Protein AF-0000000085154724 (afdb_homodimer)

Structure (mmCIF, N/CA/C/O backbone):
data_AF-0000000085154724-model_v1
#
loop_
_entity.id
_entity.type
_entity.pdbx_description
1 polymer 'UspA domain-containing protein'
#
loop_
_atom_site.group_PDB
_atom_site.id
_atom_site.type_symbol
_atom_site.label_atom_id
_atom_site.label_alt_id
_atom_site.label_comp_id
_atom_site.label_asym_id
_atom_site.label_entity_id
_atom_site.label_seq_id
_atom_site.pdbx_PDB_ins_code
_atom_site.Cartn_x
_atom_site.Cartn_y
_atom_site.Cartn_z
_atom_site.occupancy
_atom_site.B_iso_or_equiv
_atom_site.auth_seq_id
_atom_site.auth_comp_id
_atom_site.auth_asym_id
_atom_site.auth_atom_id
_atom_site.pdbx_PDB_model_num
ATOM 1 N N . MET A 1 1 ? -9.25 -14.484 14.148 1 62.34 1 MET A N 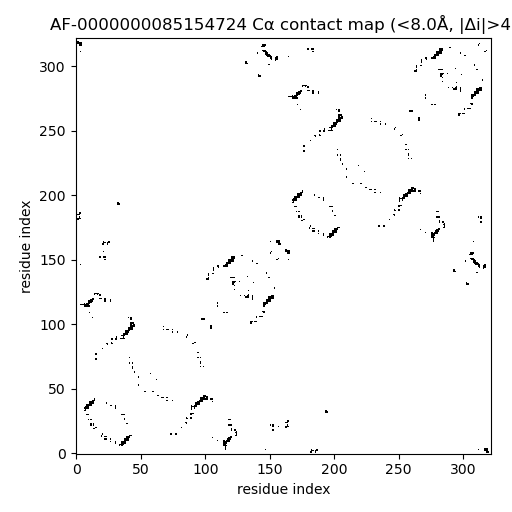1
ATOM 2 C CA . MET A 1 1 ? -8.594 -14.594 12.852 1 62.34 1 MET A CA 1
ATOM 3 C C . MET A 1 1 ? -7.426 -13.625 12.75 1 62.34 1 MET A C 1
ATOM 5 O O . MET A 1 1 ? -7.461 -12.539 13.328 1 62.34 1 MET A O 1
ATOM 9 N N . ASN A 1 2 ? -6.211 -14.117 12.359 1 82.69 2 ASN A N 1
ATOM 10 C CA . ASN A 1 2 ? -5 -13.305 12.297 1 82.69 2 ASN A CA 1
ATOM 11 C C . ASN A 1 2 ? -4.949 -12.477 11.016 1 82.69 2 ASN A C 1
ATOM 13 O O . ASN A 1 2 ? -4.375 -12.914 10.016 1 82.69 2 ASN A O 1
ATOM 17 N N . ILE A 1 3 ? -5.73 -11.266 11 1 87.19 3 ILE A N 1
ATOM 18 C CA . ILE A 1 3 ? -5.75 -10.391 9.836 1 87.19 3 ILE A CA 1
ATOM 19 C C . ILE A 1 3 ? -5.516 -8.945 10.273 1 87.19 3 ILE A C 1
ATOM 21 O O . ILE A 1 3 ? -5.445 -8.656 11.469 1 87.19 3 ILE A O 1
ATOM 25 N N . ILE A 1 4 ? -5.379 -8.055 9.336 1 93.5 4 ILE A N 1
ATOM 26 C CA . ILE A 1 4 ? -5.219 -6.641 9.641 1 93.5 4 ILE A CA 1
ATOM 27 C C . ILE A 1 4 ? -6.469 -6.113 10.336 1 93.5 4 ILE A C 1
ATOM 29 O O . ILE A 1 4 ? -7.551 -6.688 10.195 1 93.5 4 ILE A O 1
ATOM 33 N N . LYS A 1 5 ? -6.316 -5.109 11.141 1 92.12 5 LYS A N 1
ATOM 34 C CA . LYS A 1 5 ? -7.473 -4.504 11.797 1 92.12 5 LYS A CA 1
ATOM 35 C C . LYS A 1 5 ? -8.414 -3.871 10.773 1 92.12 5 LYS A C 1
ATOM 37 O O . LYS A 1 5 ? -7.988 -3.504 9.672 1 92.12 5 LYS A O 1
ATOM 42 N N . PRO A 1 6 ? -9.617 -3.826 11.141 1 92.44 6 PRO A N 1
ATOM 43 C CA . PRO A 1 6 ? -10.562 -3.143 10.25 1 92.44 6 PRO A CA 1
ATOM 44 C C . PRO A 1 6 ? -10.109 -1.728 9.891 1 92.44 6 PRO A C 1
ATOM 46 O O . PRO A 1 6 ? -9.555 -1.021 10.734 1 92.44 6 PRO A O 1
ATOM 49 N N . ILE A 1 7 ? -10.383 -1.375 8.656 1 95.62 7 ILE A N 1
ATOM 50 C CA . ILE A 1 7 ? -9.969 -0.059 8.188 1 95.62 7 ILE A CA 1
ATOM 51 C C . ILE A 1 7 ? -11.102 0.941 8.383 1 95.62 7 ILE A C 1
ATOM 53 O O . ILE A 1 7 ? -11.977 1.072 7.523 1 95.62 7 ILE A O 1
ATOM 57 N N . ASP A 1 8 ? -11.039 1.643 9.492 1 96.5 8 ASP A N 1
ATOM 58 C CA . ASP A 1 8 ? -12.086 2.604 9.812 1 96.5 8 ASP A CA 1
ATOM 59 C C . ASP A 1 8 ? -11.602 4.035 9.602 1 96.5 8 ASP A C 1
ATOM 61 O O . ASP A 1 8 ? -12.398 4.977 9.625 1 96.5 8 ASP A O 1
ATOM 65 N N . SER A 1 9 ? -10.336 4.137 9.414 1 97.88 9 SER A N 1
ATOM 66 C CA . SER A 1 9 ? -9.734 5.43 9.086 1 97.88 9 SER A CA 1
ATOM 67 C C . SER A 1 9 ? -8.516 5.266 8.188 1 97.88 9 SER A C 1
ATOM 69 O O . SER A 1 9 ? -7.855 4.227 8.219 1 97.88 9 SER A O 1
ATOM 71 N N . ILE A 1 10 ? -8.273 6.25 7.41 1 98.56 10 ILE A N 1
ATOM 72 C CA . ILE A 1 10 ? -7.164 6.289 6.461 1 98.56 10 ILE A CA 1
ATOM 73 C C . ILE A 1 10 ? -6.453 7.637 6.559 1 98.56 10 ILE A C 1
ATOM 75 O O . ILE A 1 10 ? -7.098 8.68 6.66 1 98.56 10 ILE A O 1
ATOM 79 N N . VAL A 1 11 ? -5.168 7.594 6.652 1 98.81 11 VAL A N 1
ATOM 80 C CA . VAL A 1 11 ? -4.34 8.797 6.602 1 98.81 11 VAL A CA 1
ATOM 81 C C . VAL A 1 11 ? -3.729 8.938 5.207 1 98.81 11 VAL A C 1
ATOM 83 O O . VAL A 1 11 ? -3.17 7.984 4.668 1 98.81 11 VAL A O 1
ATOM 86 N N . ALA A 1 12 ? -3.871 10.094 4.629 1 98.5 12 ALA A N 1
ATOM 87 C CA . ALA A 1 12 ? -3.301 10.383 3.314 1 98.5 12 ALA A CA 1
ATOM 88 C C . ALA A 1 12 ? -2.449 11.648 3.359 1 98.5 12 ALA A C 1
ATOM 90 O O . ALA A 1 12 ? -2.979 12.766 3.381 1 98.5 12 ALA A O 1
ATOM 91 N N . PRO A 1 13 ? -1.122 11.477 3.316 1 97.94 13 PRO A N 1
ATOM 92 C CA . PRO A 1 13 ? -0.273 12.672 3.211 1 97.94 13 PRO A CA 1
ATOM 93 C C . PRO A 1 13 ? -0.367 13.344 1.842 1 97.94 13 PRO A C 1
ATOM 95 O O . PRO A 1 13 ? -0.393 12.656 0.815 1 97.94 13 PRO A O 1
ATOM 98 N N . ILE A 1 14 ? -0.445 14.617 1.865 1 95.25 14 ILE A N 1
ATOM 99 C CA . ILE A 1 14 ? -0.42 15.406 0.64 1 95.25 14 ILE A CA 1
ATOM 100 C C . ILE A 1 14 ? 0.635 16.5 0.757 1 95.25 14 ILE A C 1
ATOM 102 O O . ILE A 1 14 ? 0.997 16.906 1.863 1 95.25 14 ILE A O 1
ATOM 106 N N . ASP A 1 15 ? 1.125 16.984 -0.401 1 92.69 15 ASP A N 1
ATOM 107 C CA . ASP A 1 15 ? 2.203 17.969 -0.367 1 92.69 15 ASP A CA 1
ATOM 108 C C . ASP A 1 15 ? 1.897 19.156 -1.281 1 92.69 15 ASP A C 1
ATOM 110 O O . ASP A 1 15 ? 2.787 19.953 -1.596 1 92.69 15 ASP A O 1
ATOM 114 N N . PHE A 1 16 ? 0.686 19.281 -1.806 1 91.94 16 PHE A N 1
ATOM 115 C CA . PHE A 1 16 ? 0.145 20.344 -2.633 1 91.94 16 PHE A CA 1
ATOM 116 C C . PHE A 1 16 ? 0.827 20.375 -3.994 1 91.94 16 PHE A C 1
ATOM 118 O O . PHE A 1 16 ? 0.662 21.328 -4.758 1 91.94 16 PHE A O 1
ATOM 125 N N . SER A 1 17 ? 1.664 19.344 -4.281 1 87.38 17 SER A N 1
ATOM 126 C CA . SER A 1 17 ? 2.23 19.219 -5.621 1 87.38 17 SER A CA 1
ATOM 127 C C . SER A 1 17 ? 1.153 18.891 -6.648 1 87.38 17 SER A C 1
ATOM 129 O O . SER A 1 17 ? -0.017 18.719 -6.297 1 87.38 17 SER A O 1
ATOM 131 N N . LYS A 1 18 ? 1.49 18.781 -7.891 1 84.31 18 LYS A N 1
ATOM 132 C CA . LYS A 1 18 ? 0.572 18.453 -8.977 1 84.31 18 LYS A CA 1
ATOM 133 C C . LYS A 1 18 ? -0.043 17.078 -8.789 1 84.31 18 LYS A C 1
ATOM 135 O O . LYS A 1 18 ? -1.136 16.797 -9.289 1 84.31 18 LYS A O 1
ATOM 140 N N . ASN A 1 19 ? 0.588 16.297 -7.984 1 88 19 ASN A N 1
ATOM 141 C CA . ASN A 1 19 ? 0.122 14.93 -7.793 1 88 19 ASN A CA 1
ATOM 142 C C . ASN A 1 19 ? -0.848 14.828 -6.617 1 88 19 ASN A C 1
ATOM 144 O O . ASN A 1 19 ? -1.521 13.812 -6.449 1 88 19 ASN A O 1
ATOM 148 N N . SER A 1 20 ? -0.982 15.883 -5.801 1 92.56 20 SER A N 1
ATOM 149 C CA . SER A 1 20 ? -1.764 15.836 -4.57 1 92.56 20 SER A CA 1
ATOM 150 C C . SER A 1 20 ? -3.24 15.594 -4.859 1 92.56 20 SER A C 1
ATOM 152 O O . SER A 1 20 ? -3.918 14.883 -4.113 1 92.56 20 SER A O 1
ATOM 154 N N . GLU A 1 21 ? -3.709 16.141 -5.953 1 92.44 21 GLU A N 1
ATOM 155 C CA . GLU A 1 21 ? -5.113 15.93 -6.289 1 92.44 21 GLU A CA 1
ATOM 156 C C . GLU A 1 21 ? -5.383 14.461 -6.617 1 92.44 21 GLU A C 1
ATOM 158 O O . GLU A 1 21 ? -6.367 13.891 -6.148 1 92.44 21 GLU A O 1
ATOM 163 N N . PHE A 1 22 ? -4.555 13.922 -7.418 1 92.81 22 PHE A N 1
ATOM 164 C CA . PHE A 1 22 ? -4.676 12.516 -7.781 1 92.81 22 PHE A CA 1
ATOM 165 C C . PHE A 1 22 ? -4.66 11.633 -6.539 1 92.81 22 PHE A C 1
ATOM 167 O O . PHE A 1 22 ? -5.504 10.75 -6.387 1 92.81 22 PHE A O 1
ATOM 174 N N . VAL A 1 23 ? -3.709 11.914 -5.645 1 94.88 23 VAL A N 1
ATOM 175 C CA . VAL A 1 23 ? -3.568 11.125 -4.426 1 94.88 23 VAL A CA 1
ATOM 176 C C . VAL A 1 23 ? -4.801 11.305 -3.545 1 94.88 23 VAL A C 1
ATOM 178 O O . VAL A 1 23 ? -5.34 10.336 -3.012 1 94.88 23 VAL A O 1
ATOM 181 N N . ALA A 1 24 ? -5.25 12.508 -3.467 1 95.62 24 ALA A N 1
ATOM 182 C CA . ALA A 1 24 ? -6.391 12.82 -2.611 1 95.62 24 ALA A CA 1
ATOM 183 C C . ALA A 1 24 ? -7.656 12.133 -3.117 1 95.62 24 ALA A C 1
ATOM 185 O O . ALA A 1 24 ? -8.383 11.508 -2.34 1 95.62 24 ALA A O 1
ATOM 186 N N . GLN A 1 25 ? -7.863 12.211 -4.379 1 94.94 25 GLN A N 1
ATOM 187 C CA . GLN A 1 25 ? -9.055 11.594 -4.953 1 94.94 25 GLN A CA 1
ATOM 188 C C . GLN A 1 25 ? -8.984 10.07 -4.852 1 94.94 25 GLN A C 1
ATOM 190 O O . GLN A 1 25 ? -9.992 9.414 -4.586 1 94.94 25 GLN A O 1
ATOM 195 N N . SER A 1 26 ? -7.82 9.547 -5.059 1 96.31 26 SER A N 1
ATOM 196 C CA . SER A 1 26 ? -7.629 8.102 -4.926 1 96.31 26 SER A CA 1
ATOM 197 C C . SER A 1 26 ? -7.871 7.645 -3.494 1 96.31 26 SER A C 1
ATOM 199 O O . SER A 1 26 ? -8.539 6.633 -3.268 1 96.31 26 SER A O 1
ATOM 201 N N . ALA A 1 27 ? -7.336 8.43 -2.541 1 97.44 27 ALA A N 1
ATOM 202 C CA . ALA A 1 27 ? -7.535 8.109 -1.13 1 97.44 27 ALA A CA 1
ATOM 203 C C . ALA A 1 27 ? -9.008 8.188 -0.75 1 97.44 27 ALA A C 1
ATOM 205 O O . ALA A 1 27 ? -9.508 7.355 0.009 1 97.44 27 ALA A O 1
ATOM 206 N N . ALA A 1 28 ? -9.695 9.133 -1.292 1 96.88 28 ALA A N 1
ATOM 207 C CA . ALA A 1 28 ? -11.117 9.273 -1.017 1 96.88 28 ALA A CA 1
ATOM 208 C C . ALA A 1 28 ? -11.906 8.094 -1.574 1 96.88 28 ALA A C 1
ATOM 210 O O . ALA A 1 28 ? -12.812 7.57 -0.915 1 96.88 28 ALA A O 1
ATOM 211 N N . TYR A 1 29 ? -11.586 7.699 -2.789 1 95.81 29 TYR A N 1
ATOM 212 C CA . TYR A 1 29 ? -12.203 6.523 -3.393 1 95.81 29 TYR A CA 1
ATOM 213 C C . TYR A 1 29 ? -12.008 5.293 -2.514 1 95.81 29 TYR A C 1
ATOM 215 O O . TYR A 1 29 ? -12.961 4.578 -2.217 1 95.81 29 TYR A O 1
ATOM 223 N N . ILE A 1 30 ? -10.766 5.094 -2.023 1 97.25 30 ILE A N 1
ATOM 224 C CA . ILE A 1 30 ? -10.438 3.949 -1.177 1 97.25 30 ILE A CA 1
ATOM 225 C C . ILE A 1 30 ? -11.203 4.051 0.143 1 97.25 30 ILE A C 1
ATOM 227 O O . ILE A 1 30 ? -11.828 3.084 0.579 1 97.25 30 ILE A O 1
ATOM 231 N N . ALA A 1 31 ? -11.18 5.203 0.757 1 97.62 31 ALA A N 1
ATOM 232 C CA . ALA A 1 31 ? -11.867 5.41 2.031 1 97.62 31 ALA A CA 1
ATOM 233 C C . ALA A 1 31 ? -13.359 5.129 1.903 1 97.62 31 ALA A C 1
ATOM 235 O O . ALA A 1 31 ? -13.969 4.543 2.803 1 97.62 31 ALA A O 1
ATOM 236 N N . GLY A 1 32 ? -13.914 5.512 0.814 1 96.06 32 GLY A N 1
ATOM 237 C CA . GLY A 1 32 ? -15.328 5.277 0.572 1 96.06 32 GLY A CA 1
ATOM 238 C C . GLY A 1 32 ? -15.695 3.807 0.53 1 96.06 32 GLY A C 1
ATOM 239 O O . GLY A 1 32 ? -16.75 3.41 1.023 1 96.06 32 GLY A O 1
ATOM 240 N N . GLN A 1 33 ? -14.844 3.021 -0.05 1 95.38 33 GLN A N 1
ATOM 241 C CA . GLN 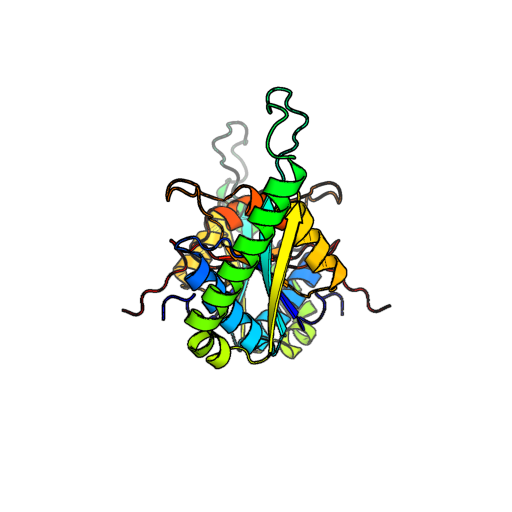A 1 33 ? -15.102 1.589 -0.151 1 95.38 33 GLN A CA 1
ATOM 242 C C . GLN A 1 33 ? -15.133 0.938 1.229 1 95.38 33 GLN A C 1
ATOM 244 O O . GLN A 1 33 ? -15.883 -0.019 1.45 1 95.38 33 GLN A O 1
ATOM 249 N N . PHE A 1 34 ? -14.414 1.537 2.17 1 96.25 34 PHE A N 1
ATOM 250 C CA . PHE A 1 34 ? -14.32 0.973 3.512 1 96.25 34 PHE A CA 1
ATOM 251 C C . PHE A 1 34 ? -15.273 1.688 4.465 1 96.25 34 PHE A C 1
ATOM 253 O O . PHE A 1 34 ? -15.359 1.344 5.645 1 96.25 34 PHE A O 1
ATOM 260 N N . ASN A 1 35 ? -15.953 2.746 3.949 1 96.31 35 ASN A N 1
ATOM 261 C CA . ASN A 1 35 ? -16.688 3.646 4.828 1 96.31 35 ASN A CA 1
ATOM 262 C C . ASN A 1 35 ? -15.805 4.18 5.953 1 96.31 35 ASN A C 1
ATOM 264 O O . ASN A 1 35 ? -16.234 4.219 7.113 1 96.31 35 ASN A O 1
ATOM 268 N N . ALA A 1 36 ? -14.602 4.461 5.629 1 97.5 36 ALA A N 1
ATOM 269 C CA . ALA A 1 36 ? -13.586 4.918 6.578 1 97.5 36 ALA A CA 1
ATOM 270 C C . ALA A 1 36 ? -13.492 6.441 6.582 1 97.5 36 ALA A C 1
ATOM 272 O O . ALA A 1 36 ? -13.75 7.09 5.566 1 97.5 36 ALA A O 1
ATOM 273 N N . ALA A 1 37 ? -13.117 7.008 7.738 1 98 37 ALA A N 1
ATOM 274 C CA . ALA A 1 37 ? -12.734 8.414 7.785 1 98 37 ALA A CA 1
ATOM 275 C C . ALA A 1 37 ? -11.406 8.648 7.062 1 98 37 ALA A C 1
ATOM 277 O O . ALA A 1 37 ? -10.516 7.805 7.102 1 98 37 ALA A O 1
ATOM 278 N N . LEU A 1 38 ? -11.336 9.773 6.406 1 98.25 38 LEU A N 1
ATOM 279 C CA . LEU A 1 38 ? -10.125 10.125 5.672 1 98.25 38 LEU A CA 1
ATOM 280 C C . LEU A 1 38 ? -9.453 11.352 6.277 1 98.25 38 LEU A C 1
ATOM 282 O O . LEU A 1 38 ? -10.094 12.391 6.445 1 98.25 38 LEU A O 1
ATOM 286 N N . HIS A 1 39 ? -8.203 11.195 6.625 1 98.44 39 HIS A N 1
ATOM 287 C CA . HIS A 1 39 ? -7.406 12.281 7.188 1 98.44 39 HIS A CA 1
ATOM 288 C C . HIS A 1 39 ? -6.316 12.727 6.219 1 98.44 39 HIS A C 1
ATOM 290 O O . HIS A 1 39 ? -5.34 12 6.004 1 98.44 39 HIS A O 1
ATOM 296 N N . PHE A 1 40 ? -6.48 13.875 5.668 1 98.12 40 PHE A N 1
ATOM 297 C CA . PHE A 1 40 ? -5.391 14.469 4.906 1 98.12 40 PHE A CA 1
ATOM 298 C C . PHE A 1 40 ? -4.375 15.117 5.836 1 98.12 40 PHE A C 1
ATOM 300 O O . PHE A 1 40 ? -4.742 15.875 6.734 1 98.12 40 PHE A O 1
ATOM 307 N N . VAL A 1 41 ? -3.109 14.844 5.562 1 98.19 41 VAL A N 1
ATOM 308 C CA . VAL A 1 41 ? -2.062 15.391 6.422 1 98.19 41 VAL A CA 1
ATOM 309 C C . VAL A 1 41 ? -1.012 16.094 5.574 1 98.19 41 VAL A C 1
ATOM 311 O O . VAL A 1 41 ? -0.603 15.594 4.527 1 98.19 41 VAL A O 1
ATOM 314 N N . TYR A 1 42 ? -0.685 17.266 5.957 1 97.5 42 TYR A N 1
ATOM 315 C CA . TYR A 1 42 ? 0.468 17.984 5.426 1 97.5 42 TYR A CA 1
ATOM 316 C C . TYR A 1 42 ? 1.471 18.297 6.531 1 97.5 42 TYR A C 1
ATOM 318 O O . TYR A 1 42 ? 1.089 18.734 7.621 1 97.5 42 TYR A O 1
ATOM 326 N N . VAL A 1 43 ? 2.756 18.094 6.234 1 96.56 43 VAL A N 1
ATOM 327 C CA . VAL A 1 43 ? 3.799 18.297 7.234 1 96.56 43 VAL A CA 1
ATOM 328 C C . VAL A 1 43 ? 4.719 19.438 6.789 1 96.56 43 VAL A C 1
ATOM 330 O O . VAL A 1 43 ? 5.324 19.359 5.715 1 96.56 43 VAL A O 1
ATOM 333 N N . VAL A 1 44 ? 4.773 20.5 7.57 1 94.25 44 VAL A N 1
ATOM 334 C CA . VAL A 1 44 ? 5.766 21.562 7.395 1 94.25 44 VAL A CA 1
ATOM 335 C C . VAL A 1 44 ? 7.129 21.078 7.879 1 94.25 44 VAL A C 1
ATOM 337 O O . VAL A 1 44 ? 7.32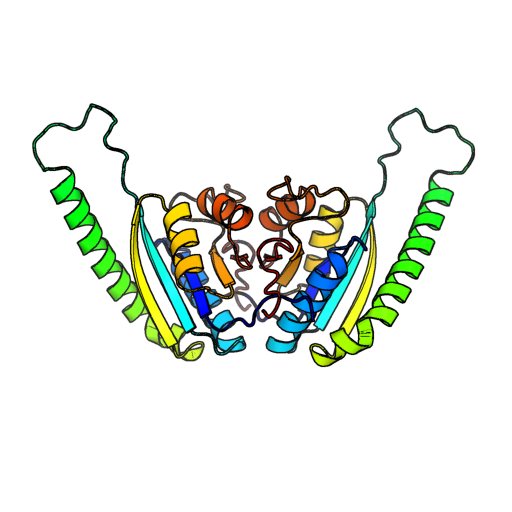 20.828 9.07 1 94.25 44 VAL A O 1
ATOM 340 N N . GLN A 1 45 ? 7.973 20.906 6.883 1 87.88 45 GLN A N 1
ATOM 341 C CA . GLN A 1 45 ? 9.289 20.406 7.238 1 87.88 45 GLN A CA 1
ATOM 342 C C . GLN A 1 45 ? 10.062 21.406 8.086 1 87.88 45 GLN A C 1
ATOM 344 O O . GLN A 1 45 ? 10.172 22.578 7.711 1 87.88 45 GLN A O 1
ATOM 349 N N . GLU A 1 46 ? 10.43 20.953 9.258 1 80.25 46 GLU A N 1
ATOM 350 C CA . GLU A 1 46 ? 11.281 21.781 10.102 1 80.25 46 GLU A CA 1
ATOM 351 C C . GLU A 1 46 ? 12.758 21.547 9.797 1 80.25 46 GLU A C 1
ATOM 353 O O . GLU A 1 46 ? 13.172 20.422 9.508 1 80.25 46 GLU A O 1
ATOM 358 N N . PHE A 1 47 ? 13.477 22.625 9.383 1 63.25 47 PHE A N 1
ATOM 359 C CA . PHE A 1 47 ? 14.914 22.578 9.148 1 63.25 47 PHE A CA 1
ATOM 360 C C . PHE A 1 47 ? 15.672 22.547 10.469 1 63.25 47 PHE A C 1
ATOM 362 O O . PHE A 1 47 ? 15.281 23.203 11.438 1 63.25 47 PHE A O 1
ATOM 369 N N . ASP A 1 48 ? 16.328 21.406 10.664 1 57.62 48 ASP A N 1
ATOM 370 C CA . ASP A 1 48 ? 17.234 21.438 11.812 1 57.62 48 ASP A CA 1
ATOM 371 C C . ASP A 1 48 ? 18.172 22.641 11.75 1 57.62 48 ASP A C 1
ATOM 373 O O . ASP A 1 48 ? 18.906 22.797 10.781 1 57.62 48 ASP A O 1
ATOM 377 N N . TYR A 1 49 ? 17.766 23.719 12.352 1 50.06 49 TYR A N 1
ATOM 378 C CA . TYR A 1 49 ? 18.562 24.938 12.422 1 50.06 49 TYR A CA 1
ATOM 379 C C . TYR A 1 49 ? 19.969 24.641 12.945 1 50.06 49 TYR A C 1
ATOM 381 O O . TYR A 1 49 ? 20.797 25.531 13.039 1 50.06 49 TYR A O 1
ATOM 389 N N . ASN A 1 50 ? 20.219 23.484 13.531 1 50 50 ASN A N 1
ATOM 390 C CA . ASN A 1 50 ? 21.578 23.547 14.055 1 50 50 ASN A CA 1
ATOM 391 C C . ASN A 1 50 ? 22.594 23.922 12.961 1 50 50 ASN A C 1
ATOM 393 O O . ASN A 1 50 ? 23.797 23.844 13.172 1 50 50 ASN A O 1
ATOM 397 N N . ALA A 1 51 ? 22.109 24 11.727 1 50.88 51 ALA A N 1
ATOM 398 C CA . ALA A 1 51 ? 23.234 24.406 10.875 1 50.88 51 ALA A CA 1
ATOM 399 C C . ALA A 1 51 ? 23.484 25.906 10.992 1 50.88 51 ALA A C 1
ATOM 401 O O . ALA A 1 51 ? 22.547 26.719 10.898 1 50.88 51 ALA A O 1
ATOM 402 N N . GLY A 1 52 ? 24.391 26.375 11.641 1 48.25 52 GLY A N 1
ATOM 403 C CA . GLY A 1 52 ? 25.125 27.562 12.039 1 48.25 52 GLY A CA 1
ATOM 404 C C . GLY A 1 52 ? 24.703 28.812 11.273 1 48.25 52 GLY A C 1
ATOM 405 O O . GLY A 1 52 ? 25.203 29.906 11.531 1 48.25 52 GLY A O 1
ATOM 406 N N . PHE A 1 53 ? 24.312 28.656 10.086 1 49.53 53 PHE A N 1
ATOM 407 C CA . PHE A 1 53 ? 24.5 29.875 9.297 1 49.53 53 PHE A CA 1
ATOM 408 C C . PHE A 1 53 ? 23.312 30.812 9.438 1 49.53 53 PHE A C 1
ATOM 410 O O . PHE A 1 53 ? 23.109 31.703 8.617 1 49.53 53 PHE A O 1
ATOM 417 N N . PHE A 1 54 ? 22.266 30.406 10.211 1 50.31 54 PHE A N 1
ATOM 418 C CA . PHE A 1 54 ? 21.156 31.359 10.078 1 50.31 54 PHE A CA 1
ATOM 419 C C . PHE A 1 54 ? 21.406 32.594 10.914 1 50.31 54 PHE A C 1
ATOM 421 O O . PHE A 1 54 ? 21.875 32.5 12.055 1 50.31 54 PHE A O 1
ATOM 428 N N . SER A 1 55 ? 21.516 33.719 10.211 1 51.44 55 SER A N 1
ATOM 429 C CA . SER A 1 55 ? 21.594 35.031 10.812 1 51.44 55 SER A CA 1
ATOM 430 C C . SER A 1 55 ? 20.391 35.312 11.711 1 51.44 55 SER A C 1
ATOM 432 O O . SER A 1 55 ? 19.297 34.781 11.477 1 51.44 55 SER A O 1
ATOM 434 N N . PRO A 1 56 ? 20.547 35.938 12.875 1 50.47 56 PRO A N 1
ATOM 435 C CA . PRO A 1 56 ? 19.734 36.281 14.047 1 50.47 56 PRO A CA 1
ATOM 436 C C . PRO A 1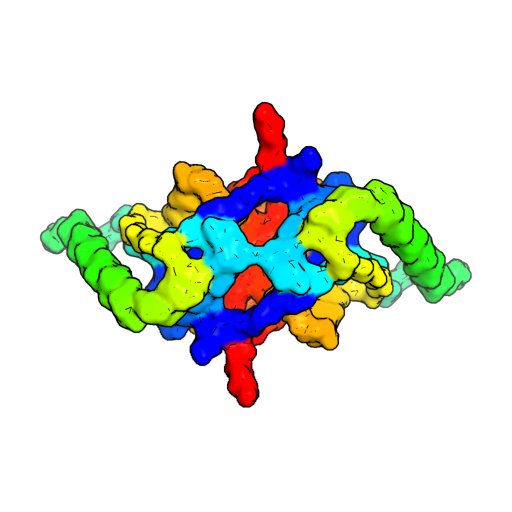 56 ? 18.406 36.938 13.672 1 50.47 56 PRO A C 1
ATOM 438 O O . PRO A 1 56 ? 17.625 37.312 14.555 1 50.47 56 PRO A O 1
ATOM 441 N N . GLU A 1 57 ? 18.266 37.469 12.445 1 53.97 57 GLU A N 1
ATOM 442 C CA . GLU A 1 57 ? 17.188 38.469 12.484 1 53.97 57 GLU A CA 1
ATOM 443 C C . GLU A 1 57 ? 15.836 37.812 12.742 1 53.97 57 GLU A C 1
ATOM 445 O O . GLU A 1 57 ? 15.047 38.281 13.562 1 53.97 57 GLU A O 1
ATOM 450 N N . LYS A 1 58 ? 15.109 37.281 11.641 1 57.56 58 LYS A N 1
ATOM 451 C CA . LYS A 1 58 ? 13.773 36.781 11.938 1 57.56 58 LYS A CA 1
ATOM 452 C C . LYS A 1 58 ? 13.844 35.469 12.688 1 57.56 58 LYS A C 1
ATOM 454 O O . LYS A 1 58 ? 14.586 34.562 12.297 1 57.56 58 LYS A O 1
ATOM 459 N N . SER A 1 59 ? 13.438 35.5 13.984 1 67.38 59 SER A N 1
ATOM 460 C CA . SER A 1 59 ? 13.578 34.312 14.836 1 67.38 59 SER A CA 1
ATOM 461 C C . SER A 1 59 ? 13.078 33.062 14.133 1 67.38 59 SER A C 1
ATOM 463 O O . SER A 1 59 ? 12.141 33.125 13.336 1 67.38 59 SER A O 1
ATOM 465 N N . VAL A 1 60 ? 13.914 32.188 13.844 1 67.81 60 VAL A N 1
ATOM 466 C CA . VAL A 1 60 ? 13.609 30.859 13.328 1 67.81 60 VAL A CA 1
ATOM 467 C C . VAL A 1 60 ? 12.195 30.453 13.75 1 67.81 60 VAL A C 1
ATOM 469 O O . VAL A 1 60 ? 11.445 29.875 12.961 1 67.81 60 VAL A O 1
ATOM 472 N N . ALA A 1 61 ? 11.805 31 14.836 1 70.94 61 ALA A N 1
ATOM 473 C CA . ALA A 1 61 ? 10.484 30.672 15.367 1 70.94 61 ALA A CA 1
ATOM 474 C C . ALA A 1 61 ? 9.383 31.391 14.594 1 70.94 61 ALA A C 1
ATOM 476 O O . ALA A 1 61 ? 8.32 30.828 14.336 1 70.94 61 ALA A O 1
ATOM 477 N N . ASP A 1 62 ? 9.688 32.594 14.266 1 77 62 ASP A N 1
ATOM 478 C CA . ASP A 1 62 ? 8.711 33.375 13.523 1 77 62 ASP A CA 1
ATOM 479 C C . ASP A 1 62 ? 8.516 32.812 12.117 1 77 62 ASP A C 1
ATOM 481 O O . ASP A 1 62 ? 7.391 32.781 11.609 1 77 62 ASP A O 1
ATOM 485 N N . LEU A 1 63 ? 9.555 32.406 11.594 1 79.5 63 LEU A N 1
ATOM 486 C CA . LEU A 1 63 ? 9.484 31.844 10.242 1 79.5 63 LEU A CA 1
ATOM 487 C C . LEU A 1 63 ? 8.695 30.531 10.242 1 79.5 63 LEU A C 1
ATOM 489 O O . LEU A 1 63 ? 7.863 30.312 9.359 1 79.5 63 LEU A O 1
ATOM 493 N N . GLU A 1 64 ? 8.875 29.781 11.211 1 80 64 GLU A N 1
ATOM 494 C CA . GLU A 1 64 ? 8.164 28.516 11.32 1 80 64 GLU A CA 1
ATOM 495 C C . GLU A 1 64 ? 6.664 28.734 11.5 1 80 64 GLU A C 1
ATOM 497 O O . GLU A 1 64 ? 5.848 28.016 10.93 1 80 64 GLU A O 1
ATOM 502 N N . THR A 1 65 ? 6.387 29.719 12.32 1 85.06 65 THR A N 1
ATOM 503 C CA . THR A 1 65 ? 4.98 30.062 12.539 1 85.06 65 THR A CA 1
ATOM 504 C C . THR A 1 65 ? 4.328 30.531 11.234 1 85.06 65 THR A C 1
ATOM 506 O O . THR A 1 65 ? 3.199 30.141 10.93 1 85.06 65 THR A O 1
ATOM 509 N N . GLU A 1 66 ? 5.055 31.312 10.562 1 87.94 66 GLU A N 1
ATOM 510 C CA . GLU A 1 66 ? 4.531 31.797 9.297 1 87.94 66 GLU A CA 1
ATOM 511 C C . GLU A 1 66 ? 4.332 30.672 8.297 1 87.94 66 GLU A C 1
ATOM 513 O O . GLU A 1 66 ? 3.328 30.641 7.578 1 87.94 66 GLU A O 1
ATOM 518 N N . LEU A 1 67 ? 5.227 29.812 8.234 1 88.88 67 LEU A N 1
ATOM 519 C CA . LEU A 1 67 ? 5.125 28.656 7.332 1 88.88 67 LEU A CA 1
ATOM 520 C C . LEU A 1 67 ? 3.936 27.781 7.699 1 88.88 67 LEU A C 1
ATOM 522 O O . LEU A 1 67 ? 3.229 27.281 6.82 1 88.88 67 LEU A O 1
ATOM 526 N N . PHE A 1 68 ? 3.74 27.672 8.938 1 92.19 68 PHE A N 1
ATOM 527 C CA . PHE A 1 68 ? 2.641 26.859 9.43 1 92.19 68 PHE A CA 1
ATOM 528 C C . PHE A 1 68 ? 1.297 27.484 9.078 1 92.19 68 PHE A C 1
ATOM 530 O O . PHE A 1 68 ? 0.378 26.797 8.633 1 92.19 68 PHE A O 1
ATOM 537 N N . ILE A 1 69 ? 1.22 28.766 9.242 1 93.19 69 ILE A N 1
ATOM 538 C CA . ILE A 1 69 ? -0.005 29.484 8.914 1 93.19 69 ILE A CA 1
ATOM 539 C C . ILE A 1 69 ? -0.275 29.406 7.414 1 93.19 69 ILE A C 1
ATOM 541 O O . ILE A 1 69 ? -1.408 29.156 6.996 1 93.19 69 ILE A O 1
ATOM 545 N N . SER A 1 70 ? 0.708 29.594 6.684 1 94.44 70 SER A N 1
ATOM 546 C CA . SER A 1 70 ? 0.574 29.484 5.234 1 94.44 70 SER A CA 1
ATOM 547 C C . SER A 1 70 ? 0.135 28.094 4.816 1 94.44 70 SER A C 1
ATOM 549 O O . SER A 1 70 ? -0.722 27.938 3.941 1 94.44 70 SER A O 1
ATOM 551 N N . ALA A 1 71 ? 0.702 27.125 5.453 1 95.12 71 ALA A N 1
ATOM 552 C CA . ALA A 1 71 ? 0.356 25.734 5.148 1 95.12 71 ALA A CA 1
ATOM 553 C C . ALA A 1 71 ? -1.102 25.453 5.496 1 95.12 71 ALA A C 1
ATOM 555 O O . ALA A 1 71 ? -1.787 24.719 4.77 1 95.12 71 ALA A O 1
ATOM 556 N N . THR A 1 72 ? -1.509 25.984 6.578 1 96.44 72 THR A N 1
ATOM 557 C CA . THR A 1 72 ? -2.891 25.797 7.008 1 96.44 72 THR A CA 1
ATOM 558 C C . THR A 1 72 ? -3.859 26.391 5.996 1 96.44 72 THR A C 1
ATOM 560 O O . THR A 1 72 ? -4.867 25.781 5.648 1 96.44 72 THR A O 1
ATOM 563 N N . LYS A 1 73 ? -3.5 27.547 5.52 1 96.56 73 LYS A N 1
ATOM 564 C CA . LYS A 1 73 ? -4.332 28.188 4.504 1 96.56 73 LYS A CA 1
ATOM 565 C C . LYS A 1 73 ? -4.332 27.375 3.207 1 96.56 73 LYS A C 1
ATOM 567 O O . LYS A 1 73 ? -5.379 27.203 2.582 1 96.56 73 LYS A O 1
ATOM 572 N N . LYS A 1 74 ? -3.223 26.906 2.834 1 96 74 LYS A N 1
ATOM 573 C CA . LYS A 1 74 ? -3.115 26.094 1.631 1 96 74 LYS A CA 1
ATOM 574 C C . LYS A 1 74 ? -3.963 24.828 1.746 1 96 74 LYS A C 1
ATOM 576 O O . LYS A 1 74 ? -4.605 24.406 0.779 1 96 74 LYS A O 1
ATOM 581 N N . MET A 1 75 ? -3.936 24.25 2.889 1 96.62 75 MET A N 1
ATOM 582 C CA . MET A 1 75 ? -4.727 23.047 3.135 1 96.62 75 MET A CA 1
ATOM 583 C C . MET A 1 75 ? -6.219 23.344 3.029 1 96.62 75 MET A C 1
ATOM 585 O O . MET A 1 75 ? -6.969 22.578 2.422 1 96.62 75 MET A O 1
ATOM 589 N N . GLU A 1 76 ? -6.609 24.438 3.586 1 95.62 76 GLU A N 1
ATOM 590 C CA . GLU A 1 76 ? -8.008 24.844 3.502 1 95.62 76 GLU A CA 1
ATOM 591 C C . GLU A 1 76 ? -8.43 25.078 2.053 1 95.62 76 GLU A C 1
ATOM 593 O O . GLU A 1 76 ? -9.508 24.641 1.638 1 95.62 76 GLU A O 1
ATOM 598 N N . ASP A 1 77 ? -7.617 25.75 1.342 1 95.81 77 ASP A N 1
ATOM 599 C CA . ASP A 1 77 ? -7.895 25.984 -0.071 1 95.81 77 ASP A CA 1
ATOM 600 C C . ASP A 1 77 ? -7.973 24.672 -0.847 1 95.81 77 ASP A C 1
ATOM 602 O O . ASP A 1 77 ? -8.875 24.484 -1.668 1 95.81 77 ASP A O 1
ATOM 606 N N . PHE A 1 78 ? -6.992 23.859 -0.591 1 94.81 78 PHE A N 1
ATOM 607 C CA . PHE A 1 78 ? -6.965 22.547 -1.237 1 94.81 78 PHE A CA 1
ATOM 608 C C . PHE A 1 78 ? -8.25 21.781 -0.964 1 94.81 78 PHE A C 1
ATOM 610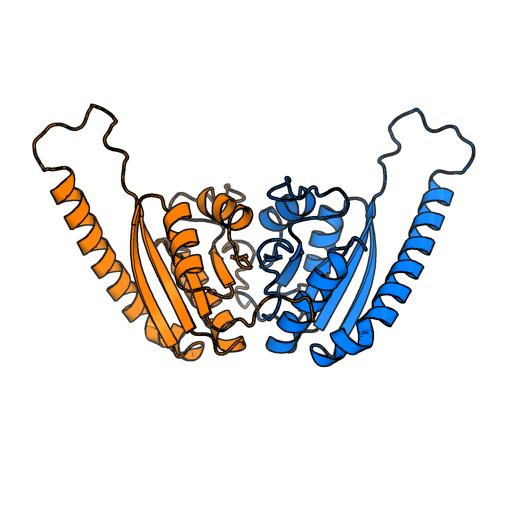 O O . PHE A 1 78 ? -8.859 21.234 -1.885 1 94.81 78 PHE A O 1
ATOM 617 N N . TYR A 1 79 ? -8.617 21.75 0.272 1 93.69 79 TYR A N 1
ATOM 618 C CA . TYR A 1 79 ? -9.836 21.062 0.688 1 93.69 79 TYR A CA 1
ATOM 619 C C . TYR A 1 79 ? -11.055 21.641 -0.013 1 93.69 79 TYR A C 1
ATOM 621 O O . TYR A 1 79 ? -11.852 20.906 -0.604 1 93.69 79 TYR A O 1
ATOM 629 N N . ASN A 1 80 ? -11.156 22.938 -0.02 1 94 80 ASN A N 1
ATOM 630 C CA . ASN A 1 80 ? -12.328 23.594 -0.574 1 94 80 ASN A CA 1
ATOM 631 C C . ASN A 1 80 ? -12.43 23.391 -2.082 1 94 80 ASN A C 1
ATOM 633 O O . ASN A 1 80 ? -13.523 23.172 -2.609 1 94 80 ASN A O 1
ATOM 637 N N . VAL A 1 81 ? -11.297 23.406 -2.701 1 92.56 81 VAL A N 1
ATOM 638 C CA . VAL A 1 81 ? -11.258 23.266 -4.152 1 92.56 81 VAL A CA 1
ATOM 639 C C . VAL A 1 81 ? -11.633 21.844 -4.543 1 92.56 81 VAL A C 1
ATOM 641 O O . VAL A 1 81 ? -12.328 21.625 -5.535 1 92.56 81 VAL A O 1
ATOM 644 N N . ASN A 1 82 ? -11.234 20.906 -3.744 1 91.31 82 ASN A N 1
ATOM 645 C CA . ASN A 1 82 ? -11.391 19.5 -4.133 1 91.31 82 ASN A CA 1
ATOM 646 C C . ASN A 1 82 ? -12.586 18.859 -3.443 1 91.31 82 ASN A C 1
ATOM 648 O O . ASN A 1 82 ? -12.953 17.719 -3.762 1 91.31 82 ASN A O 1
ATOM 652 N N . LEU A 1 83 ? -13.234 19.531 -2.557 1 86.44 83 LEU A N 1
ATOM 653 C CA . LEU A 1 83 ? -14.281 19.016 -1.68 1 86.44 83 LEU A CA 1
ATOM 654 C C . LEU A 1 83 ? -15.398 18.359 -2.488 1 86.44 83 LEU A C 1
ATOM 656 O O . LEU A 1 83 ? -15.828 17.25 -2.172 1 86.44 83 LEU A O 1
ATOM 660 N N . PRO A 1 84 ? -15.859 18.984 -3.502 1 87.56 84 PRO A N 1
ATOM 661 C CA . PRO A 1 84 ? -16.984 18.375 -4.227 1 87.56 84 PRO A CA 1
ATOM 662 C C . PRO A 1 84 ? -16.641 17 -4.773 1 87.56 84 PRO A C 1
ATOM 664 O O . PRO A 1 84 ? -17.5 16.094 -4.746 1 87.56 84 PRO A O 1
ATOM 667 N N . LEU A 1 85 ? -15.516 16.844 -5.207 1 85.56 85 LEU A N 1
ATOM 668 C CA . LEU A 1 85 ? -15.102 15.57 -5.766 1 85.56 85 LEU A CA 1
ATOM 669 C C . LEU A 1 85 ? -14.789 14.57 -4.652 1 85.56 85 LEU A C 1
ATOM 671 O O . LEU A 1 85 ? -15.148 13.391 -4.754 1 85.56 85 LEU A O 1
ATOM 675 N N . LEU A 1 86 ? -14.203 15.047 -3.629 1 88.31 86 LEU A N 1
ATOM 676 C CA . LEU A 1 86 ? -13.836 14.211 -2.49 1 88.31 86 LEU A CA 1
ATOM 677 C C . LEU A 1 86 ? -15.078 13.672 -1.791 1 88.31 86 LEU A C 1
ATOM 679 O O . LEU A 1 86 ? -15.148 12.484 -1.459 1 88.31 86 LEU A O 1
ATOM 683 N N . ASN A 1 87 ? -16.094 14.492 -1.659 1 85.31 87 ASN A N 1
ATOM 684 C CA . ASN A 1 87 ? -17.297 14.141 -0.899 1 85.31 87 ASN A CA 1
ATOM 685 C C . ASN A 1 87 ? -18.172 13.141 -1.651 1 85.31 87 ASN A C 1
ATOM 687 O O . ASN A 1 87 ? -18.984 12.453 -1.047 1 85.31 87 ASN A O 1
ATOM 691 N N . LYS A 1 88 ? -17.953 13.062 -2.889 1 85.25 88 LYS A N 1
ATOM 692 C CA . LYS A 1 88 ? -18.656 12.047 -3.668 1 85.25 88 LYS A CA 1
ATOM 693 C C . LYS A 1 88 ? -18.234 10.641 -3.264 1 85.25 88 LYS A C 1
ATOM 695 O O . LYS A 1 88 ? -19.016 9.703 -3.338 1 85.25 88 LYS A O 1
ATOM 700 N N . ASN A 1 89 ? -17.062 10.57 -2.74 1 85.62 89 ASN A N 1
ATOM 701 C CA . ASN A 1 89 ? -16.484 9.25 -2.494 1 85.62 89 ASN A CA 1
ATOM 702 C C . ASN A 1 89 ? -16.359 8.961 -1.001 1 85.62 89 ASN A C 1
ATOM 704 O O . ASN A 1 89 ? -16.391 7.805 -0.581 1 85.62 89 ASN A O 1
ATOM 708 N N . CYS A 1 90 ? -16.172 10.047 -0.26 1 91.25 90 CYS A N 1
ATOM 709 C CA . CYS A 1 90 ? -15.953 9.891 1.176 1 91.25 90 CYS A CA 1
ATOM 710 C C . CYS A 1 90 ? -16.609 11.023 1.948 1 91.25 90 CYS A C 1
ATOM 712 O O . CYS A 1 90 ? -16.344 12.203 1.689 1 91.25 90 CYS A O 1
ATOM 714 N N . LYS A 1 91 ? -17.391 10.625 3 1 85.5 91 LYS A N 1
ATOM 715 C CA . LYS A 1 91 ? -18.203 11.648 3.66 1 85.5 91 LYS A CA 1
ATOM 716 C C . LYS A 1 91 ? -17.484 12.203 4.883 1 85.5 91 LYS A C 1
ATOM 718 O O . LYS A 1 91 ? -17.781 13.312 5.34 1 85.5 91 LYS A O 1
ATOM 723 N N . GLU A 1 92 ? -16.594 11.492 5.391 1 94.69 92 GLU A N 1
ATOM 724 C CA . GLU A 1 92 ? -15.859 11.938 6.57 1 94.69 92 GLU A CA 1
ATOM 725 C C . GLU A 1 92 ? -14.406 12.25 6.238 1 94.69 92 GLU A C 1
ATOM 727 O O . GLU A 1 92 ? -13.578 11.344 6.145 1 94.69 92 GLU A O 1
ATOM 732 N N . ILE A 1 93 ? -14.148 13.539 6.09 1 96.81 93 ILE A N 1
ATOM 733 C CA . ILE A 1 93 ? -12.812 13.984 5.707 1 96.81 93 ILE A CA 1
ATOM 734 C C . ILE A 1 93 ? -12.312 15.039 6.691 1 96.81 93 ILE A C 1
ATOM 736 O O . ILE A 1 93 ? -13.039 15.984 7.02 1 96.81 93 ILE A O 1
ATOM 740 N N . THR A 1 94 ? -11.172 14.852 7.18 1 96.62 94 THR A N 1
ATOM 741 C CA . THR A 1 94 ? -10.516 15.82 8.039 1 96.62 94 THR A CA 1
ATOM 742 C C . THR A 1 94 ? -9.141 16.188 7.484 1 96.62 94 THR A C 1
ATOM 744 O O . THR A 1 94 ? -8.57 15.445 6.684 1 96.62 94 THR A O 1
ATOM 747 N N . THR A 1 95 ? -8.695 17.375 7.832 1 97.38 95 THR A N 1
ATOM 748 C CA . THR A 1 95 ? -7.375 17.828 7.426 1 97.38 95 THR A CA 1
ATOM 749 C C . THR A 1 95 ? -6.523 18.188 8.641 1 97.38 95 THR A C 1
ATOM 751 O O . THR A 1 95 ? -7.047 18.625 9.664 1 97.38 95 THR A O 1
ATOM 754 N N . LYS A 1 96 ? -5.27 17.906 8.531 1 97.75 96 LYS A N 1
ATOM 755 C CA . LYS A 1 96 ? -4.316 18.188 9.602 1 97.75 96 LYS A CA 1
ATOM 756 C C . LYS A 1 96 ? -3 18.719 9.047 1 97.75 96 LYS A C 1
ATOM 758 O O . LYS A 1 96 ? -2.484 18.188 8.055 1 97.75 96 LYS A O 1
ATOM 763 N N . VAL A 1 97 ? -2.508 19.828 9.625 1 97.81 97 VAL A N 1
ATOM 764 C CA . VAL A 1 97 ? -1.166 20.344 9.344 1 97.81 97 VAL A CA 1
ATOM 765 C C . VAL A 1 97 ? -0.255 20.078 10.539 1 97.81 97 VAL A C 1
ATOM 767 O O . VAL A 1 97 ? -0.613 20.375 11.68 1 97.81 97 VAL A O 1
ATOM 770 N N . LEU A 1 98 ? 0.822 19.438 10.281 1 97 98 LEU A N 1
ATOM 771 C CA . LEU A 1 98 ? 1.82 19.109 11.297 1 97 98 LEU A CA 1
ATOM 772 C C . LEU A 1 98 ? 3.162 19.75 10.969 1 97 98 LEU A C 1
ATOM 774 O O . LEU A 1 98 ? 3.35 20.281 9.867 1 97 98 LEU A O 1
ATOM 778 N N . ALA A 1 99 ? 4.09 19.812 11.93 1 95.31 99 ALA A N 1
ATOM 779 C CA . ALA A 1 99 ? 5.438 20.328 11.727 1 95.31 99 ALA A CA 1
ATOM 780 C C . ALA A 1 99 ? 6.484 19.359 12.273 1 95.31 99 ALA A C 1
ATOM 782 O O . ALA A 1 99 ? 6.301 18.781 13.344 1 95.31 99 ALA A O 1
ATOM 783 N N . GLY A 1 100 ? 7.559 19.156 11.539 1 94.5 100 GLY A N 1
ATOM 784 C CA . GLY A 1 100 ? 8.633 18.266 11.938 1 94.5 100 GLY A CA 1
ATOM 785 C C . GLY A 1 100 ? 9.172 17.422 10.789 1 94.5 100 GLY A C 1
ATOM 786 O O . GLY A 1 100 ? 9.102 17.828 9.633 1 94.5 100 GLY A O 1
ATOM 787 N N . ASP A 1 101 ? 9.836 16.328 11.117 1 94.62 101 ASP A N 1
ATOM 788 C CA . ASP A 1 101 ? 10.258 15.391 10.086 1 94.62 101 ASP A CA 1
ATOM 789 C C . ASP A 1 101 ? 9.047 14.773 9.383 1 94.62 101 ASP A C 1
ATOM 791 O O . ASP A 1 101 ? 8.156 14.227 10.039 1 94.62 101 ASP A O 1
ATOM 795 N N . ILE A 1 102 ? 9.039 14.812 8.148 1 95.38 102 ILE A N 1
ATOM 796 C CA . ILE A 1 102 ? 7.848 14.5 7.359 1 95.38 102 ILE A CA 1
ATOM 797 C C . ILE A 1 102 ? 7.422 13.055 7.617 1 95.38 102 ILE A C 1
ATOM 799 O O . ILE A 1 102 ? 6.285 12.805 8.023 1 95.38 102 ILE A O 1
ATOM 803 N N . SER A 1 103 ? 8.344 12.125 7.457 1 96.94 103 SER A N 1
ATOM 804 C CA . SER A 1 103 ? 7.984 10.719 7.605 1 96.94 103 SER A CA 1
ATOM 805 C C . SER A 1 103 ? 7.602 10.398 9.047 1 96.94 103 SER A C 1
ATOM 807 O O . SER A 1 103 ? 6.641 9.672 9.289 1 96.94 103 SER A O 1
ATOM 809 N N . GLU A 1 104 ? 8.289 10.984 10.023 1 97.5 104 GLU A N 1
ATOM 810 C CA . GLU A 1 104 ? 8.008 10.742 11.43 1 97.5 104 GLU A CA 1
ATOM 811 C C . GLU A 1 104 ? 6.621 11.266 11.812 1 97.5 104 GLU A C 1
ATOM 813 O O . GLU A 1 104 ? 5.879 10.602 12.539 1 97.5 104 GLU A O 1
ATOM 818 N N . GLN A 1 105 ? 6.312 12.375 11.281 1 98.12 105 GLN A N 1
ATOM 819 C CA . GLN A 1 105 ? 5.02 12.969 11.602 1 98.12 105 GLN A CA 1
ATOM 820 C C . GLN A 1 105 ? 3.879 12.18 10.969 1 98.12 105 GLN A C 1
ATOM 822 O O . GLN A 1 105 ? 2.832 11.984 11.594 1 98.12 105 GLN A O 1
ATOM 827 N N . ILE A 1 106 ? 4.062 11.719 9.773 1 98.44 106 ILE A N 1
ATOM 828 C CA . ILE A 1 106 ? 3.041 10.914 9.102 1 98.44 106 ILE A CA 1
ATOM 829 C C . ILE A 1 106 ? 2.811 9.617 9.875 1 98.44 106 ILE A C 1
ATOM 831 O O . ILE A 1 106 ? 1.672 9.289 10.211 1 98.44 106 ILE A O 1
ATOM 835 N N . ILE A 1 107 ? 3.896 8.945 10.211 1 98.31 107 ILE A N 1
ATOM 836 C CA . ILE A 1 107 ? 3.824 7.672 10.914 1 98.31 107 ILE A CA 1
ATOM 837 C C . ILE A 1 107 ? 3.264 7.891 12.32 1 98.31 107 ILE A C 1
ATOM 839 O O . ILE A 1 107 ? 2.406 7.129 12.773 1 98.31 107 ILE A O 1
ATOM 843 N N . GLY A 1 108 ? 3.742 8.93 12.984 1 98.44 108 GLY A N 1
ATOM 844 C CA . GLY A 1 108 ? 3.266 9.25 14.32 1 98.44 108 GLY A CA 1
ATOM 845 C C . GLY A 1 108 ? 1.784 9.57 14.367 1 98.44 108 GLY A C 1
ATOM 846 O O . GLY A 1 108 ? 1.067 9.094 15.25 1 98.44 108 GLY A O 1
ATOM 847 N N . TYR A 1 109 ? 1.349 10.312 13.422 1 98.44 109 TYR A N 1
ATOM 848 C CA . TYR A 1 109 ? -0.067 10.664 13.367 1 98.44 109 TYR A CA 1
ATOM 849 C C . TYR A 1 109 ? -0.921 9.43 13.094 1 98.44 109 TYR A C 1
ATOM 851 O O . TYR A 1 109 ? -1.948 9.219 13.742 1 98.44 109 TYR A O 1
ATOM 859 N N . ALA A 1 110 ? -0.53 8.641 12.156 1 98.12 110 ALA A N 1
ATOM 860 C CA . ALA A 1 110 ? -1.233 7.398 11.867 1 98.12 110 ALA A CA 1
ATOM 861 C C . ALA A 1 110 ? -1.322 6.512 13.102 1 98.12 110 ALA A C 1
ATOM 863 O O . ALA A 1 110 ? -2.371 5.922 13.383 1 98.12 110 ALA A O 1
ATOM 864 N N . SER A 1 111 ? -0.229 6.438 13.82 1 96.81 111 SER A N 1
ATOM 865 C CA . SER A 1 111 ? -0.176 5.633 15.039 1 96.81 111 SER A CA 1
ATOM 866 C C . SER A 1 111 ? -1.099 6.195 16.109 1 96.81 111 SER A C 1
ATOM 868 O O . SER A 1 111 ? -1.812 5.441 16.781 1 96.81 111 SER A O 1
ATOM 870 N N . SER A 1 112 ? -1.041 7.5 16.25 1 97.12 112 SER A N 1
ATOM 871 C CA . SER A 1 112 ? -1.855 8.141 17.281 1 97.12 112 SER A CA 1
ATOM 872 C C . SER A 1 112 ? -3.342 7.934 17.016 1 97.12 112 SER A C 1
ATOM 874 O O . SER A 1 112 ? -4.137 7.824 17.953 1 97.12 112 SER A O 1
ATOM 876 N N . LEU A 1 113 ? -3.732 7.812 15.75 1 96.12 113 LEU A N 1
ATOM 877 C CA . LEU A 1 113 ? -5.121 7.59 15.367 1 96.12 113 LEU A CA 1
ATOM 878 C C . LEU A 1 113 ? -5.457 6.102 15.375 1 96.12 113 LEU A C 1
ATOM 880 O O . LEU A 1 113 ? -6.625 5.723 15.242 1 96.12 113 LEU A O 1
ATOM 884 N N . GLU A 1 114 ? -4.344 5.293 15.508 1 94.94 114 GLU A N 1
ATOM 885 C CA . GLU A 1 114 ? -4.512 3.859 15.289 1 94.94 114 GLU A CA 1
ATOM 886 C C . GLU A 1 114 ? -5.207 3.586 13.961 1 94.94 114 GLU A C 1
ATOM 888 O O . GLU A 1 114 ? -6.148 2.793 13.898 1 94.94 114 GLU A O 1
ATOM 893 N N . THR A 1 115 ? -4.777 4.277 12.93 1 95.81 115 THR A N 1
ATOM 894 C CA . THR A 1 115 ? -5.422 4.18 11.617 1 95.81 115 THR A CA 1
ATOM 895 C C . THR A 1 115 ? -5.227 2.791 11.023 1 95.81 115 THR A C 1
ATOM 897 O O . THR A 1 115 ? -4.23 2.121 11.305 1 95.81 115 THR A O 1
ATOM 900 N N . GLY A 1 116 ? -6.148 2.422 10.117 1 95.81 116 GLY A N 1
ATOM 901 C CA . GLY A 1 116 ? -6.078 1.108 9.5 1 95.81 116 GLY A CA 1
ATOM 902 C C . GLY A 1 116 ? -5.219 1.085 8.25 1 95.81 116 GLY A C 1
ATOM 903 O O . GLY A 1 116 ? -4.832 0.015 7.773 1 95.81 116 GLY A O 1
ATOM 904 N N . MET A 1 117 ? -4.91 2.33 7.77 1 98.25 117 MET A N 1
ATOM 905 C CA . MET A 1 117 ? -4.191 2.355 6.496 1 98.25 117 MET A CA 1
ATOM 906 C C . MET A 1 117 ? -3.637 3.748 6.211 1 98.25 117 MET A C 1
ATOM 908 O O . MET A 1 117 ? -4.242 4.75 6.598 1 98.25 117 MET A O 1
ATOM 912 N N . ILE A 1 118 ? -2.486 3.785 5.633 1 98.75 118 ILE A N 1
ATOM 913 C CA . ILE A 1 118 ? -1.975 4.996 4.996 1 98.75 118 ILE A CA 1
ATOM 914 C C . ILE A 1 118 ? -2.068 4.859 3.479 1 98.75 118 ILE A C 1
ATOM 916 O O . ILE A 1 118 ? -1.697 3.826 2.918 1 98.75 118 ILE A O 1
ATOM 920 N N . VAL A 1 119 ? -2.619 5.816 2.795 1 98.62 119 VAL A N 1
ATOM 921 C CA . VAL A 1 119 ? -2.613 5.918 1.34 1 98.62 119 VAL A CA 1
ATOM 922 C C . VAL A 1 119 ? -1.759 7.105 0.907 1 98.62 119 VAL A C 1
ATOM 924 O O . VAL A 1 119 ? -2.062 8.258 1.243 1 98.62 119 VAL A O 1
ATOM 927 N N . MET A 1 120 ? -0.69 6.828 0.115 1 97.62 120 MET A N 1
ATOM 928 C CA . MET A 1 120 ? 0.193 7.945 -0.201 1 97.62 120 MET A CA 1
ATOM 929 C C . MET A 1 120 ? 0.775 7.801 -1.604 1 97.62 120 MET A C 1
ATOM 931 O O . MET A 1 120 ? 0.815 6.699 -2.152 1 97.62 120 MET A O 1
ATOM 935 N N . GLY A 1 121 ? 1.121 8.922 -2.154 1 95.44 121 GLY A N 1
ATOM 936 C CA . GLY A 1 121 ? 1.829 8.914 -3.426 1 95.44 121 GLY A CA 1
ATOM 937 C C . GLY A 1 121 ? 3.27 8.461 -3.305 1 95.44 121 GLY A C 1
ATOM 938 O O . GLY A 1 121 ? 3.855 8.516 -2.221 1 95.44 121 GLY A O 1
ATOM 939 N N . THR A 1 122 ? 3.807 8.031 -4.461 1 91.81 122 THR A N 1
ATOM 940 C CA . THR A 1 122 ? 5.195 7.582 -4.492 1 91.81 122 THR A CA 1
ATOM 941 C C . THR A 1 122 ? 6.129 8.742 -4.816 1 91.81 122 THR A C 1
ATOM 943 O O . THR A 1 122 ? 7.348 8.633 -4.645 1 91.81 122 THR A O 1
ATOM 946 N N . HIS A 1 123 ? 5.488 9.844 -5.293 1 83.31 123 HIS A N 1
ATOM 947 C CA . HIS A 1 123 ? 6.246 11.016 -5.715 1 83.31 123 HIS A CA 1
ATOM 948 C C . HIS A 1 123 ? 5.707 12.281 -5.062 1 83.31 123 HIS A C 1
ATOM 950 O O . HIS A 1 123 ? 4.5 12.406 -4.832 1 83.31 123 HIS A O 1
ATOM 956 N N . GLY A 1 124 ? 6.676 13.172 -4.719 1 71.69 124 GLY A N 1
ATOM 957 C CA . GLY A 1 124 ? 6.293 14.469 -4.188 1 71.69 124 GLY A CA 1
ATOM 958 C C . GLY A 1 124 ? 6.73 15.625 -5.07 1 71.69 124 GLY A C 1
ATOM 959 O O . GLY A 1 124 ? 6.746 15.5 -6.297 1 71.69 124 GLY A O 1
ATOM 960 N N . TYR A 1 125 ? 6.965 16.703 -4.371 1 62.31 125 TYR A N 1
ATOM 961 C CA . TYR A 1 125 ? 7.25 18 -4.992 1 62.31 125 TYR A CA 1
ATOM 962 C C . TYR A 1 125 ? 8.484 17.906 -5.883 1 62.31 125 TYR A C 1
ATOM 964 O O . TYR A 1 125 ? 8.516 18.5 -6.965 1 62.31 125 TYR A O 1
ATOM 972 N N . LYS A 1 126 ? 9.5 17.281 -5.254 1 59.38 126 LYS A N 1
ATOM 973 C CA . LYS A 1 126 ? 10.742 17.266 -6.02 1 59.38 126 LYS A CA 1
ATOM 974 C C . LYS A 1 126 ? 10.727 16.172 -7.082 1 59.38 126 LYS A C 1
ATOM 976 O O . LYS A 1 126 ? 11.695 16.031 -7.836 1 59.38 126 LYS A O 1
ATOM 981 N N . GLY A 1 127 ? 9.656 15.461 -7.145 1 58.41 127 GLY A N 1
ATOM 982 C CA . GLY A 1 127 ? 9.805 14.164 -7.785 1 58.41 127 GLY A CA 1
ATOM 983 C C . GLY A 1 127 ? 9.734 14.242 -9.297 1 58.41 127 GLY A C 1
ATOM 984 O O . GLY A 1 127 ? 8.773 14.773 -9.859 1 58.41 127 GLY A O 1
ATOM 985 N N . LEU A 1 128 ? 10.945 14.172 -9.82 1 59.97 128 LEU A N 1
ATOM 986 C CA . LEU A 1 128 ? 11.109 13.93 -11.25 1 59.97 128 LEU A CA 1
ATOM 987 C C . LEU A 1 128 ? 10.57 12.555 -11.633 1 59.97 128 LEU A C 1
ATOM 989 O O . LEU A 1 128 ? 10.602 11.625 -10.828 1 59.97 128 LEU A O 1
ATOM 993 N N . GLU A 1 129 ? 9.867 12.586 -12.719 1 59.56 129 GLU A N 1
ATOM 994 C CA . GLU A 1 129 ? 9.367 11.344 -13.305 1 59.56 129 GLU A CA 1
ATOM 995 C C . GLU A 1 129 ? 10.398 10.227 -13.203 1 59.56 129 GLU A C 1
ATOM 997 O O . GLU A 1 129 ? 10.047 9.047 -13.094 1 59.56 129 GLU A O 1
ATOM 1002 N N . LYS A 1 130 ? 11.625 10.781 -12.992 1 64 130 LYS A N 1
ATOM 1003 C CA . LYS A 1 130 ? 12.695 9.797 -13.086 1 64 130 LYS A CA 1
ATOM 1004 C C . LYS A 1 130 ? 12.906 9.094 -11.75 1 64 130 LYS A C 1
ATOM 1006 O O . LYS A 1 130 ? 13.555 8.047 -11.695 1 64 130 LYS A O 1
ATOM 1011 N N . ILE A 1 131 ? 12.312 9.789 -10.703 1 65 131 ILE A N 1
ATOM 1012 C CA . ILE A 1 131 ? 12.477 9.141 -9.398 1 65 131 ILE A CA 1
ATOM 101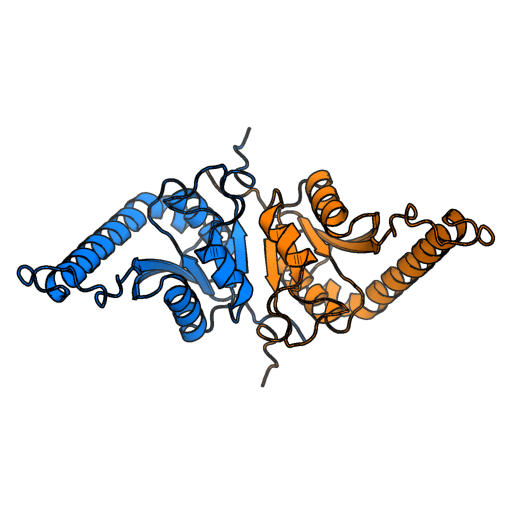3 C C . ILE A 1 131 ? 11.516 7.957 -9.289 1 65 131 ILE A C 1
ATOM 1015 O O . ILE A 1 131 ? 10.328 8.086 -9.57 1 65 131 ILE A O 1
ATOM 1019 N N . MET A 1 132 ? 12 6.785 -8.938 1 69.38 132 MET A N 1
ATOM 1020 C CA . MET A 1 132 ? 11.211 5.555 -8.922 1 69.38 132 MET A CA 1
ATOM 1021 C C . MET A 1 132 ? 10.328 5.496 -7.68 1 69.38 132 MET A C 1
ATOM 1023 O O . MET A 1 132 ? 9.188 5.016 -7.746 1 69.38 132 MET A O 1
ATOM 1027 N N . PHE A 1 133 ? 10.914 6.012 -6.625 1 83.31 133 PHE A N 1
ATOM 1028 C CA . PHE A 1 133 ? 10.188 5.922 -5.363 1 83.31 133 PHE A CA 1
ATOM 1029 C C . PHE A 1 133 ? 10.672 6.992 -4.387 1 83.31 133 PHE A C 1
ATOM 1031 O O . PHE A 1 133 ? 11.852 7.043 -4.047 1 83.31 133 PHE A O 1
ATOM 1038 N N . GLY A 1 134 ? 9.914 7.887 -3.934 1 90.06 134 GLY A N 1
ATOM 1039 C CA . GLY A 1 134 ? 10.258 9.016 -3.084 1 90.06 134 GLY A CA 1
ATOM 1040 C C . GLY A 1 134 ? 10.797 8.594 -1.728 1 90.06 134 GLY A C 1
ATOM 1041 O O . GLY A 1 134 ? 10.406 7.555 -1.192 1 90.06 134 GLY A O 1
ATOM 1042 N N . SER A 1 135 ? 11.578 9.453 -1.16 1 90.69 135 SER A N 1
ATOM 1043 C CA . SER A 1 135 ? 12.242 9.172 0.108 1 90.69 135 SER A CA 1
ATOM 1044 C C . SER A 1 135 ? 11.234 9.07 1.25 1 90.69 135 SER A C 1
ATOM 1046 O O . SER A 1 135 ? 11.344 8.188 2.102 1 90.69 135 SER A O 1
ATOM 1048 N N . VAL A 1 136 ? 10.242 9.945 1.281 1 93.62 136 VAL A N 1
ATOM 1049 C CA . VAL A 1 136 ? 9.234 9.906 2.336 1 93.62 136 VAL A CA 1
ATOM 1050 C C . VAL A 1 136 ? 8.391 8.641 2.207 1 93.62 136 VAL A C 1
ATOM 1052 O O . VAL A 1 136 ? 8.164 7.938 3.197 1 93.62 136 VAL A O 1
ATOM 1055 N N . ALA A 1 137 ? 7.965 8.352 1.008 1 94.88 137 ALA A N 1
ATOM 1056 C CA . ALA A 1 137 ? 7.191 7.137 0.776 1 94.88 137 ALA A CA 1
ATOM 1057 C C . ALA A 1 137 ? 7.969 5.902 1.221 1 94.88 137 ALA A C 1
ATOM 1059 O O . ALA A 1 137 ? 7.414 5.012 1.868 1 94.88 137 ALA A O 1
ATOM 1060 N N . ASN A 1 138 ? 9.227 5.879 0.891 1 93.25 138 ASN A N 1
ATOM 1061 C CA . ASN A 1 138 ? 10.07 4.75 1.271 1 93.25 138 ASN A CA 1
ATOM 1062 C C . ASN A 1 138 ? 10.133 4.582 2.785 1 93.25 138 ASN A C 1
ATOM 1064 O O . ASN A 1 138 ? 9.945 3.479 3.301 1 93.25 138 ASN A O 1
ATOM 1068 N N . LYS A 1 139 ? 10.359 5.625 3.484 1 94.69 139 LYS A N 1
ATOM 1069 C CA . LYS A 1 139 ? 10.445 5.582 4.941 1 94.69 139 LYS A CA 1
ATOM 1070 C C . LYS A 1 139 ? 9.109 5.164 5.559 1 94.69 139 LYS A C 1
ATOM 1072 O O . LYS A 1 139 ? 9.078 4.383 6.508 1 94.69 139 LYS A O 1
ATOM 1077 N N . VAL A 1 140 ? 8.047 5.625 5.031 1 97.06 140 VAL A N 1
ATOM 1078 C CA . VAL A 1 140 ? 6.73 5.316 5.574 1 97.06 140 VAL A CA 1
ATOM 1079 C C . VAL A 1 140 ? 6.41 3.842 5.34 1 97.06 140 VAL A C 1
ATOM 1081 O O . VAL A 1 140 ? 5.969 3.141 6.254 1 97.06 140 VAL A O 1
ATOM 1084 N N . VAL A 1 141 ? 6.66 3.365 4.18 1 96 141 VAL A N 1
ATOM 1085 C CA . VAL A 1 141 ? 6.363 1.974 3.863 1 96 141 VAL A CA 1
ATOM 1086 C C . VAL A 1 141 ? 7.184 1.05 4.758 1 96 141 VAL A C 1
ATOM 1088 O O . VAL A 1 141 ? 6.691 0.014 5.211 1 96 141 VAL A O 1
ATOM 1091 N N . GLN A 1 142 ? 8.328 1.407 5.117 1 93.25 142 GLN A N 1
ATOM 1092 C CA . GLN A 1 142 ? 9.242 0.546 5.859 1 93.25 142 GLN A CA 1
ATOM 1093 C C . GLN A 1 142 ? 8.945 0.587 7.355 1 93.25 142 GLN A C 1
ATOM 1095 O O . GLN A 1 142 ? 9.234 -0.371 8.078 1 93.25 142 GLN A O 1
ATOM 1100 N N . ASN A 1 143 ? 8.305 1.696 7.801 1 93.94 143 ASN A N 1
ATOM 1101 C CA . ASN A 1 143 ? 8.312 1.909 9.242 1 93.94 143 ASN A CA 1
ATOM 1102 C C . ASN A 1 143 ? 6.891 2.016 9.797 1 93.94 143 ASN A C 1
ATOM 1104 O O . ASN A 1 143 ? 6.695 2.043 11.016 1 93.94 143 ASN A O 1
ATOM 1108 N N . SER A 1 144 ? 5.93 2.049 8.938 1 95.5 144 SER A N 1
ATOM 1109 C CA . SER A 1 144 ? 4.559 2.236 9.391 1 95.5 144 SER A CA 1
ATOM 1110 C C . SER A 1 144 ? 4.09 1.052 10.227 1 95.5 144 SER A C 1
ATOM 1112 O O . SER A 1 144 ? 4.484 -0.089 9.977 1 95.5 144 SER A O 1
ATOM 1114 N N . HIS A 1 145 ? 3.143 1.312 11.156 1 93.94 145 HIS A N 1
ATOM 1115 C CA . HIS A 1 145 ? 2.561 0.282 12.008 1 93.94 145 HIS A CA 1
ATOM 1116 C C . HIS A 1 145 ? 1.271 -0.267 11.414 1 93.94 145 HIS A C 1
ATOM 1118 O O . HIS A 1 145 ? 0.646 -1.161 11.984 1 93.94 145 HIS A O 1
ATOM 1124 N N . CYS A 1 146 ? 0.859 0.278 10.367 1 96.75 146 CYS A N 1
ATOM 1125 C CA . CYS A 1 146 ? -0.347 -0.127 9.648 1 96.75 146 CYS A CA 1
ATOM 1126 C C . CYS A 1 146 ? -0.052 -0.371 8.18 1 96.75 146 CYS A C 1
ATOM 1128 O O . CYS A 1 146 ? 1.036 -0.048 7.695 1 96.75 146 CYS A O 1
ATOM 1130 N N . PRO A 1 147 ? -0.981 -0.999 7.434 1 98.06 147 PRO A N 1
ATOM 1131 C CA . PRO A 1 147 ? -0.794 -1.168 5.992 1 98.06 147 PRO A CA 1
ATOM 1132 C C . PRO A 1 147 ? -0.585 0.159 5.262 1 98.06 147 PRO A C 1
ATOM 1134 O O . PRO A 1 147 ? -1.158 1.179 5.656 1 98.06 147 PRO A O 1
ATOM 1137 N N . VAL A 1 148 ? 0.278 0.149 4.242 1 98.56 148 VAL A N 1
ATOM 1138 C CA . VAL A 1 148 ? 0.529 1.339 3.436 1 98.56 148 VAL A CA 1
ATOM 1139 C C . VAL A 1 148 ? 0.234 1.042 1.968 1 98.56 148 VAL A C 1
ATOM 1141 O O . VAL A 1 148 ? 0.788 0.101 1.395 1 98.56 148 VAL A O 1
ATOM 1144 N N . LEU A 1 149 ? -0.669 1.776 1.408 1 98.62 149 LEU A N 1
ATOM 1145 C CA . LEU A 1 149 ? -0.974 1.728 -0.018 1 98.62 149 LEU A CA 1
ATOM 1146 C C . LEU A 1 149 ? -0.261 2.85 -0.765 1 98.62 149 LEU A C 1
ATOM 1148 O O . LEU A 1 149 ? -0.495 4.031 -0.49 1 98.62 149 LEU A O 1
ATOM 1152 N N . THR A 1 150 ? 0.6 2.463 -1.683 1 97.69 150 THR A N 1
ATOM 1153 C CA . THR A 1 150 ? 1.292 3.451 -2.502 1 97.69 150 THR A CA 1
ATOM 1154 C C . THR A 1 150 ? 0.631 3.576 -3.871 1 97.69 150 THR A C 1
ATOM 1156 O O . THR A 1 150 ? 0.255 2.572 -4.48 1 97.69 150 THR A O 1
ATOM 1159 N N . VAL A 1 151 ? 0.459 4.801 -4.32 1 96.31 151 VAL A N 1
ATOM 1160 C CA . VAL A 1 151 ? -0.123 5.094 -5.625 1 96.31 151 VAL A CA 1
ATOM 1161 C C . VAL A 1 151 ? 0.857 5.918 -6.453 1 96.31 151 VAL A C 1
ATOM 1163 O O . VAL A 1 151 ? 1.259 7.012 -6.047 1 96.31 151 VAL A O 1
ATOM 1166 N N . ASN A 1 152 ? 1.244 5.371 -7.562 1 92.69 152 ASN A N 1
ATOM 1167 C CA . ASN A 1 152 ? 2.137 6.059 -8.492 1 92.69 152 ASN A CA 1
ATOM 1168 C C . ASN A 1 152 ? 1.357 6.875 -9.516 1 92.69 152 ASN A C 1
ATOM 1170 O O . ASN A 1 152 ? 0.692 6.316 -10.391 1 92.69 152 ASN A O 1
ATOM 1174 N N . PRO A 1 153 ? 1.444 8.227 -9.461 1 88.25 153 PRO A N 1
ATOM 1175 C CA . PRO A 1 153 ? 0.631 9.078 -10.336 1 88.25 153 PRO A CA 1
ATOM 1176 C C . PRO A 1 153 ? 1 8.922 -11.805 1 88.25 153 PRO A C 1
ATOM 1178 O O . PRO A 1 153 ? 0.227 9.32 -12.688 1 88.25 153 PRO A O 1
ATOM 1181 N N . TYR A 1 154 ? 2.068 8.336 -12.094 1 86.94 154 TYR A N 1
ATOM 1182 C CA . TYR A 1 154 ? 2.525 8.227 -13.477 1 86.94 154 TYR A CA 1
ATOM 1183 C C . TYR A 1 154 ? 2.193 6.859 -14.047 1 86.94 154 TYR A C 1
ATOM 1185 O O . TYR A 1 154 ? 2.25 6.656 -15.266 1 86.94 154 TYR A O 1
ATOM 1193 N N . LYS A 1 155 ? 1.876 5.957 -13.141 1 87.56 155 LYS A N 1
ATOM 1194 C CA . LYS A 1 155 ? 1.631 4.598 -13.617 1 87.56 155 LYS A CA 1
ATOM 1195 C C . LYS A 1 155 ? 0.198 4.164 -13.32 1 87.56 155 LYS A C 1
ATOM 1197 O O . LYS A 1 155 ? -0.401 3.414 -14.094 1 87.56 155 LYS A O 1
ATOM 1202 N N . CYS A 1 156 ? -0.354 4.652 -12.219 1 87.69 156 CYS A N 1
ATOM 1203 C CA . CYS A 1 156 ? -1.674 4.195 -11.797 1 87.69 156 CYS A CA 1
ATOM 1204 C C . CYS A 1 156 ? -2.77 5.055 -12.414 1 87.69 156 CYS A C 1
ATOM 1206 O O . CYS A 1 156 ? -3.957 4.781 -12.234 1 87.69 156 CYS A O 1
ATOM 1208 N N . ASN A 1 157 ? -2.373 6.238 -13.086 1 71.38 157 ASN A N 1
ATOM 1209 C CA . ASN A 1 157 ? -3.346 7.207 -13.586 1 71.38 157 ASN A CA 1
ATOM 1210 C C . ASN A 1 157 ? -4.082 6.68 -14.812 1 71.38 157 ASN A C 1
ATOM 1212 O O . ASN A 1 157 ? -3.455 6.309 -15.805 1 71.38 157 ASN A O 1
ATOM 1216 N N . VAL A 1 158 ? -5.148 5.836 -14.641 1 58.47 158 VAL A N 1
ATOM 1217 C CA . VAL A 1 158 ? -5.953 5.398 -15.773 1 58.47 158 VAL A CA 1
ATOM 1218 C C . VAL A 1 158 ? -6.652 6.602 -16.406 1 58.47 158 VAL A C 1
ATOM 1220 O O . VAL A 1 158 ? -7.344 7.355 -15.719 1 58.47 158 VAL A O 1
ATOM 1223 N N . THR A 1 159 ? -6.043 7.359 -17.203 1 51.5 159 THR A N 1
ATOM 1224 C CA . THR A 1 159 ? -6.883 8.281 -17.969 1 51.5 159 THR A CA 1
ATOM 1225 C C . THR A 1 159 ? -8.062 7.543 -18.594 1 51.5 159 THR A C 1
ATOM 1227 O O . THR A 1 159 ? -7.887 6.539 -19.281 1 51.5 159 THR A O 1
ATOM 1230 N N . PRO A 1 160 ? -9.242 7.574 -18.016 1 44.5 160 PRO A N 1
ATOM 1231 C CA . PRO A 1 160 ? -10.305 7.027 -18.875 1 44.5 160 PRO A CA 1
ATOM 1232 C C . PRO A 1 160 ? -10.094 7.332 -20.344 1 44.5 160 PRO A C 1
ATOM 1234 O O . PRO A 1 160 ? -9.719 8.453 -20.703 1 44.5 160 PRO A O 1
ATOM 1237 N N . LYS A 1 161 ? -9.766 6.301 -21.047 1 33.38 161 LYS A N 1
ATOM 1238 C CA . LYS A 1 161 ? -9.906 6.578 -22.469 1 33.38 161 LYS A CA 1
ATOM 1239 C C . LYS A 1 161 ? -11.336 7.016 -22.797 1 33.38 161 LYS A C 1
ATOM 1241 O O . LYS A 1 161 ? -12.297 6.52 -22.203 1 33.38 161 LYS A O 1
ATOM 1246 N N . MET B 1 1 ? -12.258 12.242 -13.953 1 63 1 MET B N 1
ATOM 1247 C CA . MET B 1 1 ? -11.57 12.461 -12.68 1 63 1 MET B CA 1
ATOM 1248 C C . MET B 1 1 ? -10.25 11.695 -12.641 1 63 1 MET B C 1
ATOM 1250 O O . MET B 1 1 ? -10.133 10.617 -13.227 1 63 1 MET B O 1
ATOM 1254 N N . ASN B 1 2 ? -9.117 12.383 -12.305 1 83 2 ASN B N 1
ATOM 1255 C CA . ASN B 1 2 ? -7.785 11.789 -12.312 1 83 2 ASN B CA 1
ATOM 1256 C C . ASN B 1 2 ? -7.523 10.992 -11.039 1 83 2 ASN B C 1
ATOM 1258 O O . ASN B 1 2 ? -7.012 11.531 -10.055 1 83 2 ASN B O 1
ATOM 1262 N N . ILE B 1 3 ? -8.07 9.656 -10.984 1 87.44 3 ILE B N 1
ATOM 1263 C CA . ILE B 1 3 ? -7.875 8.789 -9.828 1 87.44 3 ILE B CA 1
ATOM 1264 C C . ILE B 1 3 ? -7.426 7.406 -10.289 1 87.44 3 ILE B C 1
ATOM 1266 O O . ILE B 1 3 ? -7.371 7.129 -11.484 1 87.44 3 ILE B O 1
ATOM 1270 N N . ILE B 1 4 ? -7.098 6.555 -9.367 1 93.44 4 ILE B N 1
ATOM 1271 C CA . ILE B 1 4 ? -6.715 5.184 -9.688 1 93.44 4 ILE B CA 1
ATOM 1272 C C . ILE B 1 4 ? -7.891 4.449 -10.328 1 93.44 4 ILE B C 1
ATOM 1274 O O . ILE B 1 4 ? -9.047 4.836 -10.133 1 93.44 4 ILE B O 1
ATOM 1278 N N . LYS B 1 5 ? -7.617 3.482 -11.141 1 92.19 5 LYS B N 1
ATOM 1279 C CA . LYS B 1 5 ? -8.688 2.688 -11.734 1 92.19 5 LYS B CA 1
ATOM 1280 C C . LYS B 1 5 ? -9.453 1.906 -10.672 1 92.19 5 LYS B C 1
ATOM 1282 O O . LYS B 1 5 ? -8.914 1.617 -9.602 1 92.19 5 LYS B O 1
ATOM 1287 N N . PRO B 1 6 ? -10.648 1.659 -10.984 1 92.56 6 PRO B N 1
ATOM 1288 C CA . PRO B 1 6 ? -11.414 0.828 -10.055 1 92.56 6 PRO B CA 1
ATOM 1289 C C . PRO B 1 6 ? -10.719 -0.489 -9.727 1 92.56 6 PRO B C 1
ATOM 1291 O O . PRO B 1 6 ? -10.086 -1.092 -10.602 1 92.56 6 PRO B O 1
ATOM 1294 N N . ILE B 1 7 ? -10.852 -0.884 -8.484 1 95.69 7 ILE B N 1
ATOM 1295 C CA . ILE B 1 7 ? -10.195 -2.107 -8.039 1 95.69 7 ILE B CA 1
ATOM 1296 C C . ILE B 1 7 ? -11.148 -3.289 -8.188 1 95.69 7 ILE B C 1
ATOM 1298 O O . ILE B 1 7 ? -11.945 -3.568 -7.289 1 95.69 7 ILE B O 1
ATOM 1302 N N . ASP B 1 8 ? -11.023 -3.967 -9.305 1 96.56 8 ASP B N 1
ATOM 1303 C CA . ASP B 1 8 ? -11.914 -5.094 -9.586 1 96.56 8 ASP B CA 1
ATOM 1304 C C . ASP B 1 8 ? -11.188 -6.422 -9.398 1 96.56 8 ASP B C 1
ATOM 1306 O O . ASP B 1 8 ? -11.812 -7.484 -9.391 1 96.56 8 ASP B O 1
ATOM 1310 N N . SER B 1 9 ? -9.906 -6.305 -9.273 1 97.88 9 SER B N 1
ATOM 1311 C CA . SER B 1 9 ? -9.086 -7.477 -8.984 1 97.88 9 SER B CA 1
ATOM 1312 C C . SER B 1 9 ? -7.875 -7.105 -8.141 1 97.88 9 SER B C 1
ATOM 1314 O O . SER B 1 9 ? -7.395 -5.969 -8.195 1 97.88 9 SER B O 1
ATOM 1316 N N . ILE B 1 10 ? -7.418 -8.047 -7.375 1 98.56 10 ILE B N 1
ATOM 1317 C CA . ILE B 1 10 ? -6.277 -7.891 -6.48 1 98.56 10 ILE B CA 1
ATOM 1318 C C . ILE B 1 10 ? -5.352 -9.094 -6.617 1 98.56 10 ILE B C 1
ATOM 1320 O O . ILE B 1 10 ? -5.812 -10.234 -6.691 1 98.56 10 ILE B O 1
ATOM 1324 N N . VAL B 1 11 ? -4.098 -8.828 -6.773 1 98.81 11 VAL B N 1
ATOM 1325 C CA . VAL B 1 11 ? -3.078 -9.875 -6.766 1 98.81 11 VAL B CA 1
ATOM 1326 C C . VAL B 1 11 ? -2.383 -9.906 -5.406 1 98.81 11 VAL B C 1
ATOM 1328 O O . VAL B 1 11 ? -1.972 -8.867 -4.883 1 98.81 11 VAL B O 1
ATOM 1331 N N . ALA B 1 12 ? -2.299 -11.07 -4.824 1 98.5 12 ALA B N 1
ATOM 1332 C CA . ALA B 1 12 ? -1.624 -11.258 -3.543 1 98.5 12 ALA B CA 1
ATOM 1333 C C . ALA B 1 12 ? -0.573 -12.359 -3.635 1 98.5 12 ALA B C 1
ATOM 1335 O O . ALA B 1 12 ? -0.908 -13.547 -3.639 1 98.5 12 ALA B O 1
ATOM 1336 N N . PRO B 1 13 ? 0.711 -11.969 -3.66 1 97.94 13 PRO B N 1
ATOM 1337 C CA . PRO B 1 13 ? 1.754 -12.992 -3.6 1 97.94 13 PRO B CA 1
ATOM 1338 C C . PRO B 1 13 ? 1.843 -13.664 -2.232 1 97.94 13 PRO B C 1
ATOM 1340 O O . PRO B 1 13 ? 1.758 -12.992 -1.202 1 97.94 13 PRO B O 1
ATOM 1343 N N . ILE B 1 14 ? 1.983 -14.938 -2.252 1 95.25 14 ILE B N 1
ATOM 1344 C CA . ILE B 1 14 ? 2.203 -15.711 -1.034 1 95.25 14 ILE B CA 1
ATOM 1345 C C . ILE B 1 14 ? 3.424 -16.609 -1.209 1 95.25 14 ILE B C 1
ATOM 1347 O O . ILE B 1 14 ? 3.791 -16.953 -2.334 1 95.25 14 ILE B O 1
ATOM 1351 N N . ASP B 1 15 ? 4.039 -17 -0.079 1 92.69 15 ASP B N 1
ATOM 1352 C CA . ASP B 1 15 ? 5.266 -17.781 -0.169 1 92.69 15 ASP B CA 1
ATOM 1353 C C . ASP B 1 15 ? 5.207 -19 0.753 1 92.69 15 ASP B C 1
ATOM 1355 O O . ASP B 1 15 ? 6.23 -19.641 1.017 1 92.69 15 ASP B O 1
ATOM 1359 N N . PHE B 1 16 ? 4.062 -19.312 1.34 1 91.94 16 PHE B N 1
ATOM 1360 C CA . PHE B 1 16 ? 3.752 -20.453 2.189 1 91.94 16 PHE B CA 1
ATOM 1361 C C . PHE B 1 16 ? 4.496 -20.359 3.516 1 91.94 16 PHE B C 1
ATOM 1363 O O . PHE B 1 16 ? 4.535 -21.328 4.277 1 91.94 16 PHE B O 1
ATOM 1370 N N . SER B 1 17 ? 5.168 -19.203 3.76 1 87.44 17 SER B N 1
ATOM 1371 C CA . SER B 1 17 ? 5.77 -18.984 5.07 1 87.44 17 SER B CA 1
ATOM 1372 C C . SER B 1 17 ? 4.703 -18.828 6.152 1 87.44 17 SER B C 1
ATOM 1374 O O . SER B 1 17 ? 3.508 -18.875 5.859 1 87.44 17 SER B O 1
ATOM 1376 N N . LYS B 1 18 ? 5.078 -18.656 7.379 1 84.31 18 LYS B N 1
ATOM 1377 C CA . LYS B 1 18 ? 4.172 -18.5 8.516 1 84.31 18 LYS B CA 1
ATOM 1378 C C . LYS B 1 18 ? 3.318 -17.234 8.359 1 84.31 18 LYS B C 1
ATOM 1380 O O . LYS B 1 18 ? 2.225 -17.156 8.922 1 84.31 18 LYS B O 1
ATOM 1385 N N . ASN B 1 19 ? 3.766 -16.375 7.523 1 87.88 19 ASN B N 1
ATOM 1386 C CA . ASN B 1 19 ? 3.062 -15.102 7.367 1 87.88 19 ASN B CA 1
ATOM 1387 C C . ASN B 1 19 ? 2.031 -15.172 6.242 1 87.88 19 ASN B C 1
ATOM 1389 O O . ASN B 1 19 ? 1.188 -14.281 6.113 1 87.88 19 ASN B O 1
ATOM 1393 N N . SER B 1 20 ? 2.037 -16.234 5.43 1 92.44 20 SER B N 1
ATOM 1394 C CA . SER B 1 20 ? 1.198 -16.312 4.238 1 92.44 20 SER B CA 1
ATOM 1395 C C . SER B 1 20 ? -0.282 -16.328 4.602 1 92.44 20 SER B C 1
ATOM 1397 O O . SER B 1 20 ? -1.104 -15.742 3.895 1 92.44 20 SER B O 1
ATOM 1399 N N . GLU B 1 21 ? -0.596 -16.953 5.699 1 92.44 21 GLU B N 1
ATOM 1400 C CA . GLU B 1 21 ? -1.998 -16.984 6.109 1 92.44 21 GLU B CA 1
ATOM 1401 C C . GLU B 1 21 ? -2.494 -15.578 6.453 1 92.44 21 GLU B C 1
ATOM 1403 O O . GLU B 1 21 ? -3.584 -15.18 6.039 1 92.44 21 GLU B O 1
ATOM 1408 N N . PHE B 1 22 ? -1.732 -14.891 7.215 1 92.81 22 PHE B N 1
ATOM 1409 C CA . PHE B 1 22 ? -2.068 -13.523 7.59 1 92.81 22 PHE B CA 1
ATOM 1410 C C . PHE B 1 22 ? -2.264 -12.656 6.352 1 92.81 22 PHE B C 1
ATOM 1412 O O . PHE B 1 22 ? -3.256 -11.93 6.246 1 92.81 22 PHE B O 1
ATOM 1419 N N . VAL B 1 23 ? -1.322 -12.781 5.414 1 94.88 23 VAL B N 1
ATOM 1420 C CA . VAL B 1 23 ? -1.377 -11.984 4.195 1 94.88 23 VAL B CA 1
ATOM 1421 C C . VAL B 1 23 ? -2.604 -12.375 3.373 1 94.88 23 VAL B C 1
ATOM 1423 O O . VAL B 1 23 ? -3.326 -11.508 2.871 1 94.88 23 VAL B O 1
ATOM 1426 N N . ALA B 1 24 ? -2.852 -13.633 3.314 1 95.62 24 ALA B N 1
ATOM 1427 C CA . ALA B 1 24 ? -3.965 -14.141 2.518 1 95.62 24 ALA B CA 1
ATOM 1428 C C . ALA B 1 24 ? -5.301 -13.672 3.086 1 95.62 24 ALA B C 1
ATOM 1430 O O . ALA B 1 24 ? -6.164 -13.188 2.35 1 95.62 24 ALA B O 1
ATOM 1431 N N . GLN B 1 25 ? -5.422 -13.781 4.348 1 94.94 25 GLN B N 1
ATOM 1432 C CA . GLN B 1 25 ? -6.672 -13.367 4.984 1 94.94 25 GLN B CA 1
ATOM 1433 C C . GLN B 1 25 ? -6.867 -11.859 4.887 1 94.94 25 GLN B C 1
ATOM 1435 O O . GLN B 1 25 ? -7.984 -11.383 4.668 1 94.94 25 GLN B O 1
ATOM 1440 N N . SER B 1 26 ? -5.805 -11.148 5.043 1 96.25 26 SER B N 1
ATOM 1441 C CA . SER B 1 26 ? -5.867 -9.695 4.91 1 96.25 26 SER B CA 1
ATOM 1442 C C . SER B 1 26 ? -6.254 -9.289 3.49 1 96.25 26 SER B C 1
ATOM 1444 O O . SER B 1 26 ? -7.094 -8.406 3.299 1 96.25 26 SER B O 1
ATOM 1446 N N . ALA B 1 27 ? -5.641 -9.977 2.514 1 97.44 27 ALA B N 1
ATOM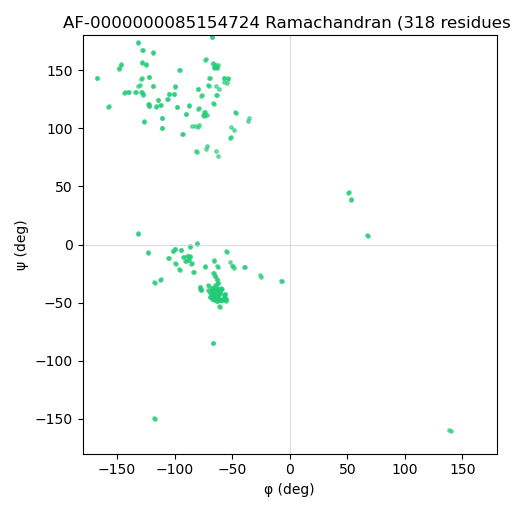 1447 C CA . ALA B 1 27 ? -5.957 -9.703 1.113 1 97.44 27 ALA B CA 1
ATOM 1448 C C . ALA B 1 27 ? -7.414 -10.039 0.806 1 97.44 27 ALA B C 1
ATOM 1450 O O . ALA B 1 27 ? -8.086 -9.297 0.075 1 97.44 27 ALA B O 1
ATOM 1451 N N . ALA B 1 28 ? -7.906 -11.07 1.373 1 96.88 28 ALA B N 1
ATOM 1452 C CA . ALA B 1 28 ? -9.297 -11.453 1.168 1 96.88 28 ALA B CA 1
ATOM 1453 C C . ALA B 1 28 ? -10.242 -10.414 1.768 1 96.88 28 ALA B C 1
ATOM 1455 O O . ALA B 1 28 ? -11.258 -10.062 1.157 1 96.88 28 ALA B O 1
ATOM 1456 N N . TYR B 1 29 ? -9.93 -9.969 2.959 1 95.81 29 TYR B N 1
ATOM 1457 C CA . TYR B 1 29 ? -10.703 -8.906 3.598 1 95.81 29 TYR B CA 1
ATOM 1458 C C . TYR B 1 29 ? -10.766 -7.664 2.715 1 95.81 29 TYR B C 1
ATOM 1460 O O . TYR B 1 29 ? -11.844 -7.121 2.467 1 95.81 29 TYR B O 1
ATOM 1468 N N . ILE B 1 30 ? -9.602 -7.27 2.17 1 97.25 30 ILE B N 1
ATOM 1469 C CA . ILE B 1 30 ? -9.516 -6.09 1.312 1 97.25 30 ILE B CA 1
ATOM 1470 C C . ILE B 1 30 ? -10.312 -6.324 0.032 1 97.25 30 ILE B C 1
ATOM 1472 O O . ILE B 1 30 ? -11.117 -5.48 -0.368 1 97.25 30 ILE B O 1
ATOM 1476 N N . ALA B 1 31 ? -10.133 -7.453 -0.582 1 97.62 31 ALA B N 1
ATOM 1477 C CA . ALA B 1 31 ? -10.828 -7.777 -1.821 1 97.62 31 ALA B CA 1
ATOM 1478 C C . ALA B 1 31 ? -12.344 -7.758 -1.62 1 97.62 31 ALA B C 1
ATOM 1480 O O . ALA B 1 31 ? -13.086 -7.289 -2.488 1 97.62 31 ALA B O 1
ATOM 1481 N N . GLY B 1 32 ? -12.766 -8.227 -0.511 1 96.06 32 GLY B N 1
ATOM 1482 C CA . GLY B 1 32 ? -14.188 -8.234 -0.198 1 96.06 32 GLY B CA 1
ATOM 1483 C C . GLY B 1 32 ? -14.797 -6.848 -0.134 1 96.06 32 GLY B C 1
ATOM 1484 O O . GLY B 1 32 ? -15.93 -6.637 -0.573 1 96.06 32 GLY B O 1
ATOM 1485 N N . GLN B 1 33 ? -14.062 -5.926 0.402 1 95.38 33 GLN B N 1
ATOM 1486 C CA . GLN B 1 33 ? -14.555 -4.559 0.519 1 95.38 33 GLN B CA 1
ATOM 1487 C C . GLN B 1 33 ? -14.773 -3.932 -0.855 1 95.38 33 GLN B C 1
ATOM 1489 O O . GLN B 1 33 ? -15.68 -3.117 -1.036 1 95.38 33 GLN B O 1
ATOM 1494 N N . PHE B 1 34 ? -14.008 -4.41 -1.836 1 96.25 34 PHE B N 1
ATOM 1495 C CA . PHE B 1 34 ? -14.086 -3.848 -3.18 1 96.25 34 PHE B CA 1
ATOM 1496 C C . PHE B 1 34 ? -14.945 -4.723 -4.082 1 96.25 34 PHE B C 1
ATOM 1498 O O . PHE B 1 34 ? -15.148 -4.406 -5.258 1 96.25 34 PHE B O 1
ATOM 1505 N N . ASN B 1 35 ? -15.398 -5.867 -3.543 1 96.38 35 ASN B N 1
ATOM 1506 C CA . ASN B 1 35 ? -16.016 -6.887 -4.383 1 96.38 35 ASN B CA 1
ATOM 1507 C C . ASN B 1 35 ? -15.117 -7.27 -5.551 1 96.38 35 ASN B C 1
ATOM 1509 O O . ASN B 1 35 ? -15.578 -7.395 -6.688 1 96.38 35 ASN B O 1
ATOM 1513 N N . ALA B 1 36 ? -13.867 -7.336 -5.285 1 97.56 36 ALA B N 1
ATOM 1514 C CA . ALA B 1 36 ? -12.836 -7.621 -6.285 1 97.56 36 ALA B CA 1
ATOM 1515 C C . ALA B 1 36 ? -12.484 -9.109 -6.301 1 97.56 36 ALA B C 1
ATOM 1517 O O . ALA B 1 36 ? -12.586 -9.781 -5.273 1 97.56 36 ALA B O 1
ATOM 1518 N N . ALA B 1 37 ? -12.07 -9.609 -7.469 1 98.06 37 ALA B N 1
ATOM 1519 C CA . ALA B 1 37 ? -11.461 -10.938 -7.539 1 98.06 37 ALA B CA 1
ATOM 1520 C C . ALA B 1 37 ? -10.086 -10.938 -6.883 1 98.06 37 ALA B C 1
ATOM 1522 O O . ALA B 1 37 ? -9.344 -9.953 -6.961 1 98.06 37 ALA B O 1
ATOM 1523 N N . LEU B 1 38 ? -9.781 -12.023 -6.234 1 98.25 38 LEU B N 1
ATOM 1524 C CA . LEU B 1 38 ? -8.5 -12.164 -5.559 1 98.25 38 LEU B CA 1
ATOM 1525 C C . LEU B 1 38 ? -7.664 -13.266 -6.203 1 98.25 38 LEU B C 1
ATOM 1527 O O . LEU B 1 38 ? -8.125 -14.398 -6.344 1 98.25 38 LEU B O 1
ATOM 1531 N N . HIS B 1 39 ? -6.477 -12.898 -6.617 1 98.44 39 HIS B N 1
ATOM 1532 C CA . HIS B 1 39 ? -5.535 -13.836 -7.227 1 98.44 39 HIS B CA 1
ATOM 1533 C C . HIS B 1 39 ? -4.336 -14.078 -6.316 1 98.44 39 HIS B C 1
ATOM 1535 O O . HIS B 1 39 ? -3.488 -13.203 -6.152 1 98.44 39 HIS B O 1
ATOM 1541 N N . PHE B 1 40 ? -4.277 -15.242 -5.754 1 98.12 40 PHE B N 1
ATOM 1542 C CA . PHE B 1 40 ? -3.068 -15.648 -5.051 1 98.12 40 PHE B CA 1
ATOM 1543 C C . PHE B 1 40 ? -2 -16.125 -6.027 1 98.12 40 PHE B C 1
ATOM 1545 O O . PHE B 1 40 ? -2.279 -16.922 -6.918 1 98.12 40 PHE B O 1
ATOM 1552 N N . VAL B 1 41 ? -0.786 -15.641 -5.824 1 98.19 41 VAL B N 1
ATOM 1553 C CA . VAL B 1 41 ? 0.296 -16 -6.734 1 98.19 41 VAL B CA 1
ATOM 1554 C C . VAL B 1 41 ? 1.49 -16.516 -5.934 1 98.19 41 VAL B C 1
ATOM 1556 O O . VAL B 1 41 ? 1.858 -15.938 -4.91 1 98.19 41 VAL B O 1
ATOM 1559 N N . TYR B 1 42 ? 1.993 -17.609 -6.332 1 97.5 42 TYR B N 1
ATOM 1560 C CA . TYR B 1 42 ? 3.275 -18.125 -5.859 1 97.5 42 TYR B CA 1
ATOM 1561 C C . TYR B 1 42 ? 4.262 -18.266 -7.016 1 97.5 42 TYR B C 1
ATOM 1563 O O . TYR B 1 42 ? 3.906 -18.766 -8.086 1 97.5 42 TYR B O 1
ATOM 1571 N N . VAL B 1 43 ? 5.5 -17.844 -6.781 1 96.5 43 VAL B N 1
ATOM 1572 C CA . VAL B 1 43 ? 6.512 -17.875 -7.832 1 96.5 43 VAL B CA 1
ATOM 1573 C C . VAL B 1 43 ? 7.633 -18.844 -7.441 1 96.5 43 VAL B C 1
ATOM 1575 O O . VAL B 1 43 ? 8.266 -18.672 -6.398 1 96.5 43 VAL B O 1
ATOM 1578 N N . VAL B 1 44 ? 7.836 -19.875 -8.234 1 94.19 44 VAL B N 1
ATOM 1579 C CA . VAL B 1 44 ? 9 -20.734 -8.109 1 94.19 44 VAL B CA 1
ATOM 1580 C C . VAL B 1 44 ? 10.234 -20.031 -8.664 1 94.19 44 VAL B C 1
ATOM 1582 O O . VAL B 1 44 ? 10.32 -19.75 -9.867 1 94.19 44 VAL B O 1
ATOM 1585 N N . GLN B 1 45 ? 11.086 -19.734 -7.715 1 87.69 45 GLN B N 1
ATOM 1586 C CA . GLN B 1 45 ? 12.281 -19.016 -8.141 1 87.69 45 GLN B CA 1
ATOM 1587 C C . GLN B 1 45 ? 13.164 -19.875 -9.031 1 87.69 45 GLN B C 1
ATOM 1589 O O . GLN B 1 45 ? 13.492 -21.016 -8.68 1 87.69 45 GLN B O 1
ATOM 1594 N N . GLU B 1 46 ? 13.391 -19.359 -10.219 1 80.12 46 GLU B N 1
ATOM 1595 C CA . GLU B 1 46 ? 14.328 -20.031 -11.102 1 80.12 46 GLU B CA 1
ATOM 1596 C C . GLU B 1 46 ? 15.758 -19.562 -10.867 1 80.12 46 GLU B C 1
ATOM 1598 O O . GLU B 1 46 ? 15.984 -18.391 -10.586 1 80.12 46 GLU B O 1
ATOM 1603 N N . PHE B 1 47 ? 16.656 -20.5 -10.484 1 63.03 47 PHE B N 1
ATOM 1604 C CA . PHE B 1 47 ? 18.078 -20.219 -10.32 1 63.03 47 PHE B CA 1
ATOM 1605 C C . PHE B 1 47 ? 18.75 -20.062 -11.68 1 63.03 47 PHE B C 1
ATOM 1607 O O . PHE B 1 47 ? 18.422 -20.766 -12.633 1 63.03 47 PHE B O 1
ATOM 1614 N N . ASP B 1 48 ? 19.203 -18.812 -11.906 1 57.38 48 ASP B N 1
ATOM 1615 C CA . ASP B 1 48 ? 20.047 -18.688 -13.094 1 57.38 48 ASP B CA 1
ATOM 1616 C C . ASP B 1 48 ? 21.156 -19.734 -13.094 1 57.38 48 ASP B C 1
ATOM 1618 O O . ASP B 1 48 ? 21.953 -19.797 -12.172 1 57.38 48 ASP B O 1
ATOM 1622 N N . TYR B 1 49 ? 20.891 -20.859 -13.719 1 49.84 49 TYR B N 1
ATOM 1623 C CA . TYR B 1 49 ? 21.875 -21.922 -13.875 1 49.84 49 TYR B CA 1
ATOM 1624 C C . TYR B 1 49 ? 23.188 -21.391 -14.422 1 49.84 49 TYR B C 1
ATOM 1626 O O . TYR B 1 49 ? 24.156 -22.141 -14.555 1 49.84 49 TYR B O 1
ATOM 1634 N N . ASN B 1 50 ? 23.219 -20.234 -15.016 1 50.03 50 ASN B N 1
ATOM 1635 C CA . ASN B 1 50 ? 24.547 -20.062 -15.594 1 50.03 50 ASN B CA 1
ATOM 1636 C C . ASN B 1 50 ? 25.641 -20.219 -14.539 1 50.03 50 ASN B C 1
ATOM 1638 O O . ASN B 1 50 ? 26.812 -19.922 -14.797 1 50.03 50 ASN B O 1
ATOM 1642 N N . ALA B 1 51 ? 25.234 -20.359 -13.273 1 50.72 51 ALA B N 1
ATOM 1643 C CA . ALA B 1 51 ? 26.438 -20.547 -12.461 1 50.72 51 ALA B CA 1
ATOM 1644 C C . ALA B 1 51 ? 26.938 -21.984 -12.555 1 50.72 51 ALA B C 1
ATOM 1646 O O . ALA B 1 51 ? 26.188 -22.938 -12.398 1 50.72 51 ALA B O 1
ATOM 1647 N N . GLY B 1 52 ? 27.891 -22.312 -13.273 1 48.19 52 GLY B N 1
ATOM 1648 C CA . GLY B 1 52 ? 28.797 -23.359 -13.703 1 48.19 52 GLY B CA 1
ATOM 1649 C C . GLY B 1 52 ? 28.641 -24.641 -12.914 1 48.19 52 GLY B C 1
ATOM 1650 O O . GLY B 1 52 ? 29.312 -25.641 -13.188 1 48.19 52 GLY B O 1
ATOM 1651 N N . PHE B 1 53 ? 28.281 -24.547 -11.703 1 49.44 53 PHE B N 1
ATOM 1652 C CA . PHE B 1 53 ? 28.719 -25.703 -10.922 1 49.44 53 PHE B CA 1
ATOM 1653 C C . PHE B 1 53 ? 27.703 -26.828 -11.016 1 49.44 53 PHE B C 1
ATOM 1655 O O . PHE B 1 53 ? 27.719 -27.75 -10.188 1 49.44 53 PHE B O 1
ATOM 1662 N N . PHE B 1 54 ? 26.562 -26.641 -11.727 1 50.41 54 PHE B N 1
ATOM 1663 C CA . PHE B 1 54 ? 25.656 -27.75 -11.547 1 50.41 54 PHE B CA 1
ATOM 1664 C C . PHE B 1 54 ? 26.062 -28.938 -12.422 1 50.41 54 PHE B C 1
ATOM 1666 O O . PHE B 1 54 ? 26.469 -28.75 -13.57 1 50.41 54 PHE B O 1
ATOM 1673 N N . SER B 1 55 ? 26.406 -30.031 -11.742 1 51.75 55 SER B N 1
ATOM 1674 C CA . SER B 1 55 ? 26.672 -31.312 -12.367 1 51.75 55 SER B CA 1
ATOM 1675 C C . SER B 1 55 ? 25.5 -31.75 -13.242 1 51.75 55 SER B C 1
ATOM 1677 O O . SER B 1 55 ? 24.344 -31.438 -12.945 1 51.75 55 SER B O 1
ATOM 1679 N N . PRO B 1 56 ? 25.703 -32.312 -14.422 1 50.47 56 PRO B N 1
ATOM 1680 C CA . PRO B 1 56 ? 24.906 -32.781 -15.57 1 50.47 56 PRO B CA 1
ATOM 1681 C C . PRO B 1 56 ? 23.734 -33.656 -15.164 1 50.47 56 PRO B C 1
ATOM 1683 O O . PRO B 1 56 ? 23 -34.156 -16.031 1 50.47 56 PRO B O 1
ATOM 1686 N N . GLU B 1 57 ? 23.766 -34.25 -13.945 1 53.66 57 GLU B N 1
ATOM 1687 C CA . GLU B 1 57 ? 22.875 -35.406 -13.984 1 53.66 57 GLU B CA 1
ATOM 1688 C C . GLU B 1 57 ? 21.422 -35 -14.148 1 53.66 57 GLU B C 1
ATOM 1690 O O . GLU B 1 57 ? 20.688 -35.562 -14.945 1 53.66 57 GLU B O 1
ATOM 1695 N N . LYS B 1 58 ? 20.688 -34.656 -12.984 1 57 58 LYS B N 1
ATOM 1696 C CA . LYS B 1 58 ? 19.266 -34.406 -13.195 1 57 58 LYS B CA 1
ATOM 1697 C C . LYS B 1 58 ? 19.047 -33.094 -13.93 1 57 58 LYS B C 1
ATOM 1699 O O . LYS B 1 58 ? 19.625 -32.062 -13.562 1 57 58 LYS B O 1
ATOM 1704 N N . SER B 1 59 ? 18.562 -33.188 -15.211 1 66.94 59 SER B N 1
ATOM 1705 C CA . SER B 1 59 ? 18.453 -32 -16.062 1 66.94 59 SER B CA 1
ATOM 1706 C C . SER B 1 59 ? 17.797 -30.844 -15.32 1 66.94 59 SER B C 1
ATOM 1708 O O . SER B 1 59 ? 16.953 -31.062 -14.453 1 66.94 59 SER B O 1
ATOM 1710 N N . VAL B 1 60 ? 18.484 -29.859 -15.086 1 67.5 60 VAL B N 1
ATOM 1711 C CA . VAL B 1 60 ? 17.984 -28.609 -14.539 1 67.5 60 VAL B CA 1
ATOM 1712 C C . VAL B 1 60 ? 16.5 -28.438 -14.875 1 67.5 60 VAL B C 1
ATOM 1714 O O . VAL B 1 60 ? 15.711 -28 -14.039 1 67.5 60 VAL B O 1
ATOM 1717 N N . ALA B 1 61 ? 16.125 -29.062 -15.938 1 70.94 61 ALA B N 1
ATOM 1718 C CA . ALA B 1 61 ? 14.742 -28.969 -16.391 1 70.94 61 ALA B CA 1
ATOM 1719 C C . ALA B 1 61 ? 13.828 -29.859 -15.555 1 70.94 61 ALA B C 1
ATOM 1721 O O . ALA B 1 61 ? 12.703 -29.469 -15.234 1 70.94 61 ALA B O 1
ATOM 1722 N N . ASP B 1 62 ? 14.352 -30.984 -15.25 1 76.94 62 ASP B N 1
ATOM 1723 C CA . ASP B 1 62 ? 13.562 -31.922 -14.453 1 76.94 62 ASP B CA 1
ATOM 1724 C C . ASP B 1 62 ? 13.352 -31.391 -13.031 1 76.94 62 ASP B C 1
ATOM 1726 O O . ASP B 1 62 ? 12.266 -31.531 -12.469 1 76.94 62 ASP B O 1
ATOM 1730 N N . LEU B 1 63 ? 14.336 -30.797 -12.562 1 79.25 63 LEU B N 1
ATOM 1731 C CA . LEU B 1 63 ? 14.242 -30.25 -11.211 1 79.25 63 LEU B CA 1
ATOM 1732 C C . LEU B 1 63 ? 13.234 -29.109 -11.164 1 79.25 63 LEU B C 1
ATOM 1734 O O . LEU B 1 63 ? 12.43 -29.016 -10.234 1 79.25 63 LEU B O 1
ATOM 1738 N N . GLU B 1 64 ? 13.242 -28.328 -12.141 1 79.56 64 GLU B N 1
ATOM 1739 C CA . GLU B 1 64 ? 12.312 -27.203 -12.211 1 79.56 64 GLU B CA 1
ATOM 1740 C C . GLU B 1 64 ? 10.867 -27.688 -12.312 1 79.56 64 GLU B C 1
ATOM 1742 O O . GLU B 1 64 ? 9.977 -27.109 -11.688 1 79.56 64 GLU B O 1
ATOM 1747 N N . THR B 1 65 ? 10.711 -28.703 -13.109 1 84.81 65 THR B N 1
ATOM 1748 C CA . THR B 1 65 ? 9.383 -29.281 -13.258 1 84.81 65 THR B CA 1
ATOM 1749 C C . THR B 1 65 ? 8.891 -29.844 -11.922 1 84.81 65 THR B C 1
ATOM 1751 O O . THR B 1 65 ? 7.727 -29.656 -11.555 1 84.81 65 THR B O 1
ATOM 1754 N N . GLU B 1 66 ? 9.781 -30.469 -11.289 1 87.81 66 GLU B N 1
ATOM 1755 C CA . GLU B 1 66 ? 9.422 -31.047 -10 1 87.81 66 GLU B CA 1
ATOM 1756 C C . GLU B 1 66 ? 9.078 -29.953 -8.984 1 87.81 66 GLU B C 1
ATOM 1758 O O . GLU B 1 66 ? 8.125 -30.094 -8.219 1 87.81 66 GLU B O 1
ATOM 1763 N N . LEU B 1 67 ? 9.82 -28.953 -8.969 1 88.69 67 LEU B N 1
ATOM 1764 C CA . LEU B 1 67 ? 9.57 -27.844 -8.062 1 88.69 67 LEU B CA 1
ATOM 1765 C C . LEU B 1 67 ? 8.234 -27.188 -8.367 1 88.69 67 LEU B C 1
ATOM 1767 O O . LEU B 1 67 ? 7.496 -26.812 -7.449 1 88.69 67 LEU B O 1
ATOM 1771 N N . PHE B 1 68 ? 7.957 -27.125 -9.594 1 92.06 68 PHE B N 1
ATOM 1772 C CA . PHE B 1 68 ? 6.707 -26.5 -10.023 1 92.06 68 PHE B CA 1
ATOM 1773 C C . PHE B 1 68 ? 5.516 -27.359 -9.609 1 92.06 68 PHE B C 1
ATOM 1775 O O . PHE B 1 68 ? 4.512 -26.828 -9.117 1 92.06 68 PHE B O 1
ATOM 1782 N N . ILE B 1 69 ? 5.652 -28.625 -9.773 1 93.06 69 ILE B N 1
ATOM 1783 C CA . ILE B 1 69 ? 4.586 -29.547 -9.391 1 93.06 69 ILE B CA 1
ATOM 1784 C C . ILE B 1 69 ? 4.383 -29.5 -7.875 1 93.06 69 ILE B C 1
ATOM 1786 O O . ILE B 1 69 ? 3.246 -29.438 -7.398 1 93.06 69 ILE B O 1
ATOM 1790 N N . SER B 1 70 ? 5.418 -29.516 -7.195 1 94.44 70 SER B N 1
ATOM 1791 C CA . SER B 1 70 ? 5.348 -29.438 -5.742 1 94.44 70 SER B CA 1
ATOM 1792 C C . SER B 1 70 ? 4.699 -28.125 -5.297 1 94.44 70 SER B C 1
ATOM 1794 O O . SER B 1 70 ? 3.875 -28.109 -4.379 1 94.44 70 SER B O 1
ATOM 1796 N N . ALA B 1 71 ? 5.055 -27.078 -5.949 1 95.06 71 ALA B N 1
ATOM 1797 C CA . ALA B 1 71 ? 4.492 -25.781 -5.621 1 95.06 71 ALA B CA 1
ATOM 1798 C C . ALA B 1 71 ? 2.992 -25.734 -5.895 1 95.06 71 ALA B C 1
ATOM 1800 O O . ALA B 1 71 ? 2.23 -25.141 -5.133 1 95.06 71 ALA B O 1
ATOM 1801 N N . THR B 1 72 ? 2.621 -26.344 -6.961 1 96.38 72 THR B N 1
ATOM 1802 C CA . THR B 1 72 ? 1.208 -26.391 -7.32 1 96.38 72 THR B CA 1
ATOM 1803 C C . THR B 1 72 ? 0.407 -27.141 -6.262 1 96.38 72 THR B C 1
ATOM 1805 O O . THR B 1 72 ? -0.672 -26.703 -5.863 1 96.38 72 THR B O 1
ATOM 1808 N N . LYS B 1 73 ? 0.984 -28.203 -5.809 1 96.5 73 LYS B N 1
ATOM 1809 C CA . LYS B 1 73 ? 0.327 -28.969 -4.754 1 96.5 73 LYS B CA 1
ATOM 1810 C C . LYS B 1 73 ? 0.255 -28.172 -3.455 1 96.5 73 LYS B C 1
ATOM 1812 O O . LYS B 1 73 ? -0.776 -28.172 -2.779 1 96.5 73 LYS B O 1
ATOM 1817 N N . LYS B 1 74 ? 1.282 -27.516 -3.143 1 95.94 74 LYS B N 1
ATOM 1818 C CA . LYS B 1 74 ? 1.31 -26.688 -1.944 1 95.94 74 LYS B CA 1
ATOM 1819 C C . LYS B 1 74 ? 0.254 -25.578 -2.014 1 95.94 74 LYS B C 1
ATOM 1821 O O . LYS B 1 74 ? -0.402 -25.281 -1.016 1 95.94 74 LYS B O 1
ATOM 1826 N N . MET B 1 75 ? 0.127 -25.016 -3.15 1 96.62 75 MET B N 1
ATOM 1827 C CA . MET B 1 75 ? -0.87 -23.969 -3.355 1 96.62 75 MET B CA 1
ATOM 1828 C C . MET B 1 75 ? -2.281 -24.516 -3.18 1 96.62 75 MET B C 1
ATOM 1830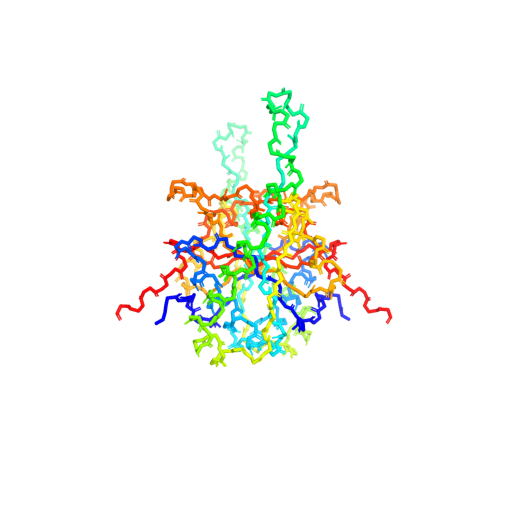 O O . MET B 1 75 ? -3.121 -23.891 -2.535 1 96.62 75 MET B O 1
ATOM 1834 N N . GLU B 1 76 ? -2.506 -25.672 -3.721 1 95.62 76 GLU B N 1
ATOM 1835 C CA . GLU B 1 76 ? -3.809 -26.312 -3.568 1 95.62 76 GLU B CA 1
ATOM 1836 C C . GLU B 1 76 ? -4.113 -26.609 -2.102 1 95.62 76 GLU B C 1
ATOM 1838 O O . GLU B 1 76 ? -5.227 -26.359 -1.633 1 95.62 76 GLU B O 1
ATOM 1843 N N . ASP B 1 77 ? -3.158 -27.109 -1.426 1 95.88 77 ASP B N 1
ATOM 1844 C CA . ASP B 1 77 ? -3.322 -27.391 -0.002 1 95.88 77 ASP B CA 1
ATOM 1845 C C . ASP B 1 77 ? -3.586 -26.109 0.779 1 95.88 77 ASP B C 1
ATOM 1847 O O . ASP B 1 77 ? -4.465 -26.062 1.644 1 95.88 77 ASP B O 1
ATOM 1851 N N . PHE B 1 78 ? -2.781 -25.141 0.481 1 94.81 78 PHE B N 1
ATOM 1852 C CA . PHE B 1 78 ? -2.947 -23.844 1.126 1 94.81 78 PHE B CA 1
ATOM 1853 C C . PHE B 1 78 ? -4.359 -23.297 0.914 1 94.81 78 PHE B C 1
ATOM 1855 O O . PHE B 1 78 ? -5.008 -22.859 1.861 1 94.81 78 PHE B O 1
ATOM 1862 N N . TYR B 1 79 ? -4.781 -23.344 -0.301 1 93.75 79 TYR B N 1
ATOM 1863 C CA . TYR B 1 79 ? -6.117 -22.875 -0.661 1 93.75 79 TYR B CA 1
ATOM 1864 C C . TYR B 1 79 ? -7.188 -23.656 0.098 1 93.75 79 TYR B C 1
ATOM 1866 O O . TYR B 1 79 ? -8.07 -23.062 0.725 1 93.75 79 TYR B O 1
ATOM 1874 N N . ASN B 1 80 ? -7.062 -24.938 0.104 1 93.94 80 ASN B N 1
ATOM 1875 C CA . ASN B 1 80 ? -8.078 -25.781 0.714 1 93.94 80 ASN B CA 1
ATOM 1876 C C . ASN B 1 80 ? -8.148 -25.578 2.225 1 93.94 80 ASN B C 1
ATOM 1878 O O . ASN B 1 80 ? -9.234 -25.531 2.803 1 93.94 80 ASN B O 1
ATOM 1882 N N . VAL B 1 81 ? -6.996 -25.406 2.787 1 92.5 81 VAL B N 1
ATOM 1883 C CA . VAL B 1 81 ? -6.914 -25.266 4.234 1 92.5 81 VAL B CA 1
ATOM 1884 C C . VAL B 1 81 ? -7.496 -23.906 4.645 1 92.5 81 VAL B C 1
ATOM 1886 O O . VAL B 1 81 ? -8.18 -23.797 5.672 1 92.5 81 VAL B O 1
ATOM 1889 N N . ASN B 1 82 ? -7.297 -22.922 3.84 1 91.31 82 ASN B N 1
ATOM 1890 C CA . ASN B 1 82 ? -7.664 -21.562 4.238 1 91.31 82 ASN B CA 1
ATOM 1891 C C . ASN B 1 82 ? -8.984 -21.125 3.609 1 91.31 82 ASN B C 1
ATOM 1893 O O . ASN B 1 82 ? -9.531 -20.078 3.957 1 91.31 82 ASN B O 1
ATOM 1897 N N . LEU B 1 83 ? -9.555 -21.906 2.744 1 86.5 83 LEU B N 1
ATOM 1898 C CA . LEU B 1 83 ? -10.719 -21.578 1.924 1 86.5 83 LEU B CA 1
ATOM 1899 C C . LEU B 1 83 ? -11.883 -21.125 2.793 1 86.5 83 LEU B C 1
ATOM 1901 O O . LEU B 1 83 ? -12.516 -20.109 2.514 1 86.5 83 LEU B O 1
ATOM 1905 N N . PRO B 1 84 ? -12.18 -21.812 3.814 1 87.44 84 PRO B N 1
ATOM 1906 C CA . PRO B 1 84 ? -13.352 -21.406 4.598 1 87.44 84 PRO B CA 1
ATOM 1907 C C . PRO B 1 84 ? -13.234 -19.984 5.148 1 87.44 84 PRO B C 1
ATOM 1909 O O . PRO B 1 84 ? -14.219 -19.25 5.18 1 87.44 84 PRO B O 1
ATOM 1912 N N . LEU B 1 85 ? -12.117 -19.641 5.531 1 85.5 85 LEU B N 1
ATOM 1913 C CA . LEU B 1 85 ? -11.898 -18.312 6.078 1 85.5 85 LEU B CA 1
ATOM 1914 C C . LEU B 1 85 ? -11.828 -17.281 4.965 1 85.5 85 LEU B C 1
ATOM 1916 O O . LEU B 1 85 ? -12.359 -16.172 5.102 1 85.5 85 LEU B O 1
ATOM 1920 N N . LEU B 1 86 ? -11.227 -17.656 3.904 1 88.19 86 LEU B N 1
ATOM 1921 C CA . LEU B 1 86 ? -11.07 -16.766 2.758 1 88.19 86 LEU B CA 1
ATOM 1922 C C . LEU B 1 86 ? -12.422 -16.453 2.131 1 88.19 86 LEU B C 1
ATOM 1924 O O . LEU B 1 86 ? -12.703 -15.297 1.81 1 88.19 86 LEU B O 1
ATOM 1928 N N . ASN B 1 87 ? -13.297 -17.438 2.055 1 85.25 87 ASN B N 1
ATOM 1929 C CA . ASN B 1 87 ? -14.578 -17.297 1.368 1 85.25 87 ASN B CA 1
ATOM 1930 C C . ASN B 1 87 ? -15.555 -16.438 2.166 1 85.25 87 ASN B C 1
ATOM 1932 O O . ASN B 1 87 ? -16.5 -15.898 1.605 1 85.25 87 ASN B O 1
ATOM 1936 N N . LYS B 1 88 ? -15.281 -16.312 3.387 1 85.44 88 LYS B N 1
ATOM 1937 C CA . LYS B 1 88 ? -16.109 -15.438 4.207 1 85.44 88 LYS B CA 1
ATOM 1938 C C . LYS B 1 88 ? -15.945 -13.977 3.781 1 85.44 88 LYS B C 1
ATOM 1940 O O . LYS B 1 88 ? -16.875 -13.18 3.9 1 85.44 88 LYS B O 1
ATOM 1945 N N . ASN B 1 89 ? -14.836 -13.719 3.191 1 85.62 89 ASN B N 1
ATOM 1946 C CA . ASN B 1 89 ? -14.508 -12.32 2.918 1 85.62 89 ASN B CA 1
ATOM 1947 C C . ASN B 1 89 ? -14.508 -12.031 1.42 1 85.62 89 ASN B C 1
ATOM 1949 O O . ASN B 1 89 ? -14.766 -10.898 1.003 1 85.62 89 ASN B O 1
ATOM 1953 N N . CYS B 1 90 ? -14.156 -13.07 0.675 1 91.06 90 CYS B N 1
ATOM 1954 C CA . CYS B 1 90 ? -14.047 -12.891 -0.768 1 91.06 90 CYS B CA 1
ATOM 1955 C C . CYS B 1 90 ? -14.539 -14.125 -1.511 1 91.06 90 CYS B C 1
ATOM 1957 O O . CYS B 1 90 ? -14.07 -15.234 -1.266 1 91.06 90 CYS B O 1
ATOM 1959 N N . LYS B 1 91 ? -15.43 -13.859 -2.529 1 85.56 91 LYS B N 1
ATOM 1960 C CA . LYS B 1 91 ? -16.078 -15.008 -3.152 1 85.56 91 LYS B CA 1
ATOM 1961 C C . LYS B 1 91 ? -15.352 -15.438 -4.418 1 85.56 91 LYS B C 1
ATOM 1963 O O . LYS B 1 91 ? -15.492 -16.578 -4.863 1 85.56 91 LYS B O 1
ATOM 1968 N N . GLU B 1 92 ? -14.625 -14.594 -4.969 1 94.81 92 GLU B N 1
ATOM 1969 C CA . GLU B 1 92 ? -13.891 -14.914 -6.188 1 94.81 92 GLU B CA 1
ATOM 1970 C C . GLU B 1 92 ? -12.391 -14.977 -5.926 1 94.81 92 GLU B C 1
ATOM 1972 O O . GLU B 1 92 ? -11.719 -13.945 -5.871 1 94.81 92 GLU B O 1
ATOM 1977 N N . ILE B 1 93 ? -11.914 -16.203 -5.797 1 96.81 93 ILE B N 1
ATOM 1978 C CA . ILE B 1 93 ? -10.508 -16.422 -5.477 1 96.81 93 ILE B CA 1
ATOM 1979 C C . ILE B 1 93 ? -9.883 -17.391 -6.488 1 96.81 93 ILE B C 1
ATOM 1981 O O . ILE B 1 93 ? -10.453 -18.438 -6.781 1 96.81 93 ILE B O 1
ATOM 1985 N N . THR B 1 94 ? -8.812 -17 -7.027 1 96.62 94 THR B N 1
ATOM 1986 C CA . THR B 1 94 ? -8.047 -17.859 -7.922 1 96.62 94 THR B CA 1
ATOM 1987 C C . THR B 1 94 ? -6.602 -17.984 -7.438 1 96.62 94 THR B C 1
ATOM 1989 O O . THR B 1 94 ? -6.129 -17.156 -6.656 1 96.62 94 THR B O 1
ATOM 1992 N N . THR B 1 95 ? -5.969 -19.078 -7.824 1 97.38 95 THR B N 1
ATOM 1993 C CA . THR B 1 95 ? -4.57 -19.312 -7.484 1 97.38 95 THR B CA 1
ATOM 1994 C C . THR B 1 95 ? -3.732 -19.516 -8.742 1 97.38 95 THR B C 1
ATOM 1996 O O . THR B 1 95 ? -4.223 -20.047 -9.742 1 97.38 95 THR B O 1
ATOM 1999 N N . LYS B 1 96 ? -2.545 -19.031 -8.703 1 97.69 96 LYS B N 1
ATOM 2000 C CA . LYS B 1 96 ? -1.612 -19.156 -9.82 1 97.69 96 LYS B CA 1
ATOM 2001 C C . LYS B 1 96 ? -0.199 -19.438 -9.328 1 97.69 96 LYS B C 1
ATOM 2003 O O . LYS B 1 96 ? 0.266 -18.844 -8.359 1 97.69 96 LYS B O 1
ATOM 2008 N N . VAL B 1 97 ? 0.457 -20.469 -9.922 1 97.81 97 VAL B N 1
ATOM 2009 C CA . VAL B 1 97 ? 1.877 -20.734 -9.711 1 97.81 97 VAL B CA 1
ATOM 2010 C C . VAL B 1 97 ? 2.67 -20.328 -10.953 1 97.81 97 VAL B C 1
ATOM 2012 O O . VAL B 1 97 ? 2.311 -20.688 -12.07 1 97.81 97 VAL B O 1
ATOM 2015 N N . LEU B 1 98 ? 3.627 -19.516 -10.75 1 97 98 LEU B N 1
ATOM 2016 C CA . LEU B 1 98 ? 4.504 -19.016 -11.805 1 97 98 LEU B CA 1
ATOM 2017 C C . LEU B 1 98 ? 5.949 -19.422 -11.547 1 97 98 LEU B C 1
ATOM 2019 O O . LEU B 1 98 ? 6.277 -19.922 -10.469 1 97 98 LEU B O 1
ATOM 2023 N N . ALA B 1 99 ? 6.832 -19.312 -12.547 1 95.31 99 ALA B N 1
ATOM 2024 C CA . ALA B 1 99 ? 8.258 -19.609 -12.414 1 95.31 99 ALA B CA 1
ATOM 2025 C C . ALA B 1 99 ? 9.102 -18.484 -13.008 1 95.31 99 ALA B C 1
ATOM 2027 O O . ALA B 1 99 ? 8.766 -17.938 -14.07 1 95.31 99 ALA B O 1
ATOM 2028 N N . GLY B 1 100 ? 10.148 -18.078 -12.328 1 94.5 100 GLY B N 1
ATOM 2029 C CA . GLY B 1 100 ? 11.031 -17.016 -12.773 1 94.5 100 GLY B CA 1
ATOM 2030 C C . GLY B 1 100 ? 11.477 -16.094 -11.656 1 94.5 100 GLY B C 1
ATOM 2031 O O . GLY B 1 100 ? 11.531 -16.516 -10.492 1 94.5 100 GLY B O 1
ATOM 2032 N N . ASP B 1 101 ? 11.938 -14.906 -12.008 1 94.56 101 ASP B N 1
ATOM 2033 C CA . ASP B 1 101 ? 12.234 -13.906 -10.992 1 94.56 101 ASP B CA 1
ATOM 2034 C C . ASP B 1 101 ? 10.977 -13.5 -10.227 1 94.56 101 ASP B C 1
ATOM 2036 O O . ASP B 1 101 ? 9.977 -13.109 -10.836 1 94.56 101 ASP B O 1
ATOM 2040 N N . ILE B 1 102 ? 11.039 -13.539 -9 1 95.38 102 ILE B N 1
ATOM 2041 C CA . ILE B 1 102 ? 9.852 -13.43 -8.148 1 95.38 102 ILE B CA 1
ATOM 2042 C C . ILE B 1 102 ? 9.172 -12.086 -8.383 1 95.38 102 ILE B C 1
ATOM 2044 O O . ILE B 1 102 ? 7.992 -12.023 -8.734 1 95.38 102 ILE B O 1
ATOM 2048 N N . SER B 1 103 ? 9.938 -11.016 -8.258 1 96.94 103 SER B N 1
ATOM 2049 C CA . SER B 1 103 ? 9.328 -9.688 -8.383 1 96.94 103 SER B CA 1
ATOM 2050 C C . SER B 1 103 ? 8.828 -9.438 -9.805 1 96.94 103 SER B C 1
ATOM 2052 O O . SER B 1 103 ? 7.746 -8.883 -10 1 96.94 103 SER B O 1
ATOM 2054 N N . GLU B 1 104 ? 9.562 -9.914 -10.812 1 97.44 104 GLU B N 1
ATOM 2055 C CA . GLU B 1 104 ? 9.172 -9.734 -12.211 1 97.44 104 GLU B CA 1
ATOM 2056 C C . GLU B 1 104 ? 7.879 -10.484 -12.523 1 97.44 104 GLU B C 1
ATOM 2058 O O . GLU B 1 104 ? 7 -9.953 -13.211 1 97.44 104 GLU B O 1
ATOM 2063 N N . GLN B 1 105 ? 7.781 -11.625 -11.984 1 98.06 105 GLN B N 1
ATOM 2064 C CA . GLN B 1 105 ? 6.594 -12.43 -12.234 1 98.06 105 GLN B CA 1
ATOM 2065 C C . GLN B 1 105 ? 5.367 -11.836 -11.547 1 98.06 105 GLN B C 1
ATOM 2067 O O . GLN B 1 105 ? 4.273 -11.828 -12.117 1 98.06 105 GLN B O 1
ATOM 2072 N N . ILE B 1 106 ? 5.535 -11.344 -10.359 1 98.44 106 ILE B N 1
ATOM 2073 C CA . ILE B 1 106 ? 4.43 -10.727 -9.633 1 98.44 106 ILE B CA 1
ATOM 2074 C C . ILE B 1 106 ? 3.943 -9.492 -10.391 1 98.44 106 ILE B C 1
ATOM 2076 O O . ILE B 1 106 ? 2.75 -9.359 -10.672 1 98.44 106 ILE B O 1
ATOM 2080 N N . ILE B 1 107 ? 4.883 -8.648 -10.773 1 98.38 107 ILE B N 1
ATOM 2081 C CA . ILE B 1 107 ? 4.559 -7.406 -11.469 1 98.38 107 ILE B CA 1
ATOM 2082 C C . ILE B 1 107 ? 3.975 -7.727 -12.844 1 98.38 107 ILE B C 1
ATOM 2084 O O . ILE B 1 107 ? 2.982 -7.121 -13.258 1 98.38 107 ILE B O 1
ATOM 2088 N N . GLY B 1 108 ? 4.59 -8.664 -13.539 1 98.44 108 GLY B N 1
ATOM 2089 C CA . GLY B 1 108 ? 4.109 -9.07 -14.852 1 98.44 108 GLY B CA 1
ATOM 2090 C C . GLY B 1 108 ? 2.705 -9.641 -14.828 1 98.44 108 GLY B C 1
ATOM 2091 O O . GLY B 1 108 ? 1.874 -9.297 -15.672 1 98.44 108 GLY B O 1
ATOM 2092 N N . TYR B 1 109 ? 2.451 -10.438 -13.875 1 98.44 109 TYR B N 1
ATOM 2093 C CA . TYR B 1 109 ? 1.121 -11.016 -13.742 1 98.44 109 TYR B CA 1
ATOM 2094 C C . TYR B 1 109 ? 0.084 -9.945 -13.422 1 98.44 109 TYR B C 1
ATOM 2096 O O . TYR B 1 109 ? -0.995 -9.922 -14.023 1 98.44 109 TYR B O 1
ATOM 2104 N N . ALA B 1 110 ? 0.384 -9.102 -12.5 1 98.12 110 ALA B N 1
ATOM 2105 C CA . ALA B 1 110 ? -0.507 -7.996 -12.172 1 98.12 110 ALA B CA 1
ATOM 2106 C C . ALA B 1 110 ? -0.807 -7.145 -13.398 1 98.12 110 ALA B C 1
ATOM 2108 O O . ALA B 1 110 ? -1.953 -6.746 -13.617 1 98.12 110 ALA B O 1
ATOM 2109 N N . SER B 1 111 ? 0.21 -6.895 -14.172 1 96.88 111 SER B N 1
ATOM 2110 C CA . SER B 1 111 ? 0.065 -6.098 -15.383 1 96.88 111 SER B CA 1
ATOM 2111 C C . SER B 1 111 ? -0.799 -6.812 -16.422 1 96.88 111 SER B C 1
ATOM 2113 O O . SER B 1 111 ? -1.663 -6.199 -17.047 1 96.88 111 SER B O 1
ATOM 2115 N N . SER B 1 112 ? -0.531 -8.086 -16.562 1 97.12 112 SER B N 1
ATOM 2116 C CA . SER B 1 112 ? -1.274 -8.859 -17.547 1 97.12 112 SER B CA 1
ATOM 2117 C C . SER B 1 112 ? -2.762 -8.906 -17.219 1 97.12 112 SER B C 1
ATOM 2119 O O . SER B 1 112 ? -3.604 -8.938 -18.109 1 97.12 112 SER B O 1
ATOM 2121 N N . LEU B 1 113 ? -3.102 -8.844 -15.93 1 96.19 113 LEU B N 1
ATOM 2122 C CA . LEU B 1 113 ? -4.488 -8.859 -15.477 1 96.19 113 LEU B CA 1
ATOM 2123 C C . LEU B 1 113 ? -5.07 -7.445 -15.461 1 96.19 113 LEU B C 1
ATOM 2125 O O . LEU B 1 113 ? -6.277 -7.27 -15.273 1 96.19 113 LEU B O 1
ATOM 2129 N N . GLU B 1 114 ? -4.129 -6.469 -15.656 1 95.06 114 GLU B N 1
ATOM 2130 C CA . GLU B 1 114 ? -4.531 -5.086 -15.414 1 95.06 114 GLU B CA 1
ATOM 2131 C C . GLU B 1 114 ? -5.195 -4.926 -14.055 1 95.06 114 GLU B C 1
ATOM 2133 O O . GLU B 1 114 ? -6.254 -4.305 -13.938 1 95.06 114 GLU B O 1
ATOM 2138 N N . THR B 1 115 ? -4.594 -5.539 -13.047 1 96 115 THR B N 1
ATOM 2139 C CA . THR B 1 115 ? -5.176 -5.543 -11.703 1 96 115 THR B CA 1
ATOM 2140 C C . THR B 1 115 ? -5.188 -4.137 -11.117 1 96 115 THR B C 1
ATOM 2142 O O . THR B 1 115 ? -4.34 -3.311 -11.453 1 96 115 THR B O 1
ATOM 2145 N N . GLY B 1 116 ? -6.117 -3.92 -10.164 1 95.94 116 GLY B N 1
ATOM 2146 C CA . GLY B 1 116 ? -6.242 -2.609 -9.539 1 95.94 116 GLY B CA 1
ATOM 2147 C C . GLY B 1 116 ? -5.34 -2.434 -8.336 1 95.94 116 GLY B C 1
ATOM 2148 O O . GLY B 1 116 ? -5.117 -1.311 -7.875 1 95.94 116 GLY B O 1
ATOM 2149 N N . MET B 1 117 ? -4.793 -3.602 -7.871 1 98.25 117 MET B N 1
ATOM 2150 C CA . MET B 1 117 ? -4.02 -3.5 -6.641 1 98.25 117 MET B CA 1
ATOM 2151 C C . MET B 1 117 ? -3.225 -4.777 -6.391 1 98.25 117 MET B C 1
ATOM 2153 O O . MET B 1 117 ? -3.668 -5.871 -6.746 1 98.25 117 MET B O 1
ATOM 2157 N N . ILE B 1 118 ? -2.057 -4.621 -5.875 1 98.75 118 ILE B N 1
ATOM 2158 C CA . ILE B 1 118 ? -1.314 -5.727 -5.273 1 98.75 118 ILE B CA 1
ATOM 2159 C C . ILE B 1 118 ? -1.351 -5.602 -3.75 1 98.75 118 ILE B C 1
ATOM 2161 O O . ILE B 1 118 ? -1.127 -4.52 -3.203 1 98.75 118 ILE B O 1
ATOM 2165 N N . VAL B 1 119 ? -1.696 -6.637 -3.041 1 98.62 119 VAL B N 1
ATOM 2166 C CA . VAL B 1 119 ? -1.6 -6.727 -1.587 1 98.62 119 VAL B CA 1
ATOM 2167 C C . VAL B 1 119 ? -0.536 -7.754 -1.203 1 98.62 119 VAL B C 1
ATOM 2169 O O . VAL B 1 119 ? -0.659 -8.938 -1.528 1 98.62 119 VAL B O 1
ATOM 2172 N N . MET B 1 120 ? 0.497 -7.289 -0.466 1 97.62 120 MET B N 1
ATOM 2173 C CA . MET B 1 120 ? 1.572 -8.242 -0.201 1 97.62 120 MET B CA 1
ATOM 2174 C C . MET B 1 120 ? 2.189 -7.996 1.172 1 97.62 120 MET B C 1
ATOM 2176 O O . MET B 1 120 ? 2.072 -6.898 1.724 1 97.62 120 MET B O 1
ATOM 2180 N N . GLY B 1 121 ? 2.756 -9.039 1.704 1 95.44 121 GLY B N 1
ATOM 2181 C CA . GLY B 1 121 ? 3.514 -8.906 2.939 1 95.44 121 GLY B CA 1
ATOM 2182 C C . GLY B 1 121 ? 4.852 -8.219 2.752 1 95.44 121 GLY B C 1
ATOM 2183 O O . GLY B 1 121 ? 5.383 -8.18 1.641 1 95.44 121 GLY B O 1
ATOM 2184 N N . THR B 1 122 ? 5.359 -7.695 3.873 1 92 122 THR B N 1
ATOM 2185 C CA . THR B 1 122 ? 6.648 -7.02 3.838 1 92 122 THR B CA 1
ATOM 2186 C C . THR B 1 122 ? 7.785 -8 4.109 1 92 122 THR B C 1
ATOM 2188 O O . THR B 1 122 ? 8.953 -7.688 3.881 1 92 122 THR B O 1
ATOM 2191 N N . HIS B 1 123 ? 7.363 -9.188 4.617 1 83.31 123 HIS B N 1
ATOM 2192 C CA . HIS B 1 123 ? 8.328 -10.211 4.992 1 83.31 123 HIS B CA 1
ATOM 2193 C C . HIS B 1 123 ? 7.977 -11.555 4.359 1 83.31 123 HIS B C 1
ATOM 2195 O O . HIS B 1 123 ? 6.797 -11.867 4.18 1 83.31 123 HIS B O 1
ATOM 2201 N N . GLY B 1 124 ? 9.062 -12.273 3.969 1 72.56 124 GLY B N 1
ATOM 2202 C CA . GLY B 1 124 ? 8.867 -13.617 3.449 1 72.56 124 GLY B CA 1
ATOM 2203 C C . GLY B 1 124 ? 9.547 -14.688 4.289 1 72.56 124 GLY B C 1
ATOM 2204 O O . GLY B 1 124 ? 9.602 -14.57 5.516 1 72.56 124 GLY B O 1
ATOM 2205 N N . TYR B 1 125 ? 9.93 -15.719 3.557 1 62.66 125 TYR B N 1
ATOM 2206 C CA . TYR B 1 125 ? 10.453 -16.938 4.145 1 62.66 125 TYR B CA 1
ATOM 2207 C C . TYR B 1 125 ? 11.695 -16.656 4.98 1 62.66 125 TYR B C 1
ATOM 2209 O O . TYR B 1 125 ? 11.883 -17.25 6.047 1 62.66 125 TYR B O 1
ATOM 2217 N N . LYS B 1 126 ? 12.562 -15.852 4.312 1 60.22 126 LYS B N 1
ATOM 2218 C CA . LYS B 1 126 ? 13.82 -15.648 5.02 1 60.22 126 LYS B CA 1
ATOM 2219 C C . LYS B 1 126 ? 13.68 -14.586 6.105 1 60.22 126 LYS B C 1
ATOM 2221 O O . LYS B 1 126 ? 14.633 -14.281 6.816 1 60.22 126 LYS B O 1
ATOM 2226 N N . GLY B 1 127 ? 12.5 -14.047 6.266 1 59.16 127 GLY B N 1
ATOM 2227 C CA . GLY B 1 127 ? 12.477 -12.727 6.879 1 59.16 127 GLY B CA 1
ATOM 2228 C C . GLY B 1 127 ? 12.5 -12.773 8.398 1 59.16 127 GLY B C 1
ATOM 2229 O O . GLY B 1 127 ? 11.68 -13.461 9.016 1 59.16 127 GLY B O 1
ATOM 2230 N N . LEU B 1 128 ? 13.719 -12.508 8.836 1 60.53 128 LEU B N 1
ATOM 2231 C CA . LEU B 1 128 ? 13.953 -12.195 10.25 1 60.53 128 LEU B CA 1
ATOM 2232 C C . LEU B 1 128 ? 13.188 -10.945 10.656 1 60.53 128 LEU B C 1
ATOM 2234 O O . LEU B 1 128 ? 12.992 -10.031 9.852 1 60.53 128 LEU B O 1
ATOM 2238 N N . GLU B 1 129 ? 12.555 -11.102 11.789 1 60.03 129 GLU B N 1
ATOM 2239 C CA . GLU B 1 129 ? 11.867 -9.969 12.398 1 60.03 129 GLU B CA 1
ATOM 2240 C C . GLU B 1 129 ? 12.68 -8.688 12.258 1 60.03 129 GLU B C 1
ATOM 2242 O O . GLU B 1 129 ? 12.109 -7.594 12.172 1 60.03 129 GLU B O 1
ATOM 2247 N N . LYS B 1 130 ? 13.977 -9.008 12.008 1 64.31 130 LYS B N 1
ATOM 2248 C CA . LYS B 1 130 ? 14.859 -7.84 12.047 1 64.31 130 LYS B CA 1
ATOM 2249 C C . LYS B 1 130 ? 14.883 -7.117 10.711 1 64.31 130 LYS B C 1
ATOM 2251 O O . LYS B 1 130 ? 15.328 -5.973 10.625 1 64.31 130 LYS B O 1
ATOM 2256 N N . ILE B 1 131 ? 14.359 -7.914 9.688 1 65 131 ILE B N 1
ATOM 2257 C CA . ILE B 1 131 ? 14.344 -7.266 8.375 1 65 131 ILE B CA 1
ATOM 2258 C C . ILE B 1 131 ? 13.188 -6.266 8.312 1 65 131 ILE B C 1
ATOM 2260 O O . ILE B 1 131 ? 12.055 -6.598 8.664 1 65 131 ILE B O 1
ATOM 2264 N N . MET B 1 132 ? 13.438 -5.031 7.949 1 69.88 132 MET B N 1
ATOM 2265 C CA . MET B 1 132 ? 12.453 -3.959 7.969 1 69.88 132 MET B CA 1
ATOM 2266 C C . MET B 1 132 ? 11.508 -4.062 6.777 1 69.88 132 MET B C 1
ATOM 2268 O O . MET B 1 132 ? 10.312 -3.787 6.898 1 69.88 132 MET B O 1
ATOM 2272 N N . PHE B 1 133 ? 12.125 -4.477 5.688 1 83.38 133 PHE B N 1
ATOM 2273 C CA . PHE B 1 133 ? 11.336 -4.527 4.461 1 83.38 133 PHE B CA 1
ATOM 2274 C C . PHE B 1 133 ? 11.945 -5.508 3.467 1 83.38 133 PHE B C 1
ATOM 2276 O O . PHE B 1 133 ? 13.109 -5.359 3.076 1 83.38 133 PHE B O 1
ATOM 2283 N N . GLY B 1 134 ? 11.328 -6.516 3.045 1 89.94 134 GLY B N 1
ATOM 2284 C CA . GLY B 1 134 ? 11.828 -7.57 2.178 1 89.94 134 GLY B CA 1
ATOM 2285 C C . GLY B 1 134 ? 12.211 -7.074 0.796 1 89.94 134 GLY B C 1
ATOM 2286 O O . GLY B 1 134 ? 11.617 -6.125 0.283 1 89.94 134 GLY B O 1
ATOM 2287 N N . SER B 1 135 ? 13.109 -7.789 0.185 1 90.69 135 SER B N 1
ATOM 2288 C CA . SER B 1 135 ? 13.648 -7.41 -1.115 1 90.69 135 SER B CA 1
ATOM 2289 C C . SER B 1 135 ? 12.578 -7.484 -2.201 1 90.69 135 SER B C 1
ATOM 2291 O O . SER B 1 135 ? 12.492 -6.602 -3.055 1 90.69 135 SER B O 1
ATOM 2293 N N . VAL B 1 136 ? 11.734 -8.5 -2.186 1 93.62 136 VAL B N 1
ATOM 2294 C CA . VAL B 1 136 ? 10.68 -8.641 -3.188 1 93.62 136 VAL B CA 1
ATOM 2295 C C . VAL B 1 136 ? 9.648 -7.531 -3.014 1 93.62 136 VAL B C 1
ATOM 2297 O O . VAL B 1 136 ? 9.25 -6.887 -3.986 1 93.62 136 VAL B O 1
ATOM 2300 N N . ALA B 1 137 ? 9.242 -7.316 -1.792 1 94.88 137 ALA B N 1
ATOM 2301 C CA . ALA B 1 137 ? 8.289 -6.246 -1.518 1 94.88 137 ALA B CA 1
ATOM 2302 C C . ALA B 1 137 ? 8.82 -4.898 -1.997 1 94.88 137 ALA B C 1
ATOM 2304 O O . ALA B 1 137 ? 8.094 -4.117 -2.613 1 94.88 137 ALA B O 1
ATOM 2305 N N . ASN B 1 138 ? 10.062 -4.668 -1.736 1 93.25 138 ASN B N 1
ATOM 2306 C CA . ASN B 1 138 ? 10.688 -3.414 -2.152 1 93.25 138 ASN B CA 1
ATOM 2307 C C . ASN B 1 138 ? 10.648 -3.246 -3.668 1 93.25 138 ASN B C 1
ATOM 2309 O O . ASN B 1 138 ? 10.258 -2.191 -4.172 1 93.25 138 ASN B O 1
ATOM 2313 N N . LYS B 1 139 ? 11.008 -4.238 -4.375 1 94.62 139 LYS B N 1
ATOM 2314 C CA . LYS B 1 139 ? 11.016 -4.188 -5.836 1 94.62 139 LYS B CA 1
ATOM 2315 C C . LYS B 1 139 ? 9.602 -4.008 -6.383 1 94.62 139 LYS B C 1
ATOM 2317 O O . LYS B 1 139 ? 9.391 -3.244 -7.328 1 94.62 139 LYS B O 1
ATOM 2322 N N . VAL B 1 140 ? 8.656 -4.637 -5.805 1 97.06 140 VAL B N 1
ATOM 2323 C CA . VAL B 1 140 ? 7.281 -4.559 -6.281 1 97.06 140 VAL B CA 1
ATOM 2324 C C . VAL B 1 140 ? 6.727 -3.16 -6.023 1 97.06 140 VAL B C 1
ATOM 2326 O O . VAL B 1 140 ? 6.129 -2.549 -6.914 1 97.06 140 VAL B O 1
ATOM 2329 N N . VAL B 1 141 ? 6.953 -2.645 -4.879 1 95.94 141 VAL B N 1
ATOM 2330 C CA . VAL B 1 141 ? 6.438 -1.323 -4.539 1 95.94 141 VAL B CA 1
ATOM 2331 C C . VAL B 1 141 ? 7.043 -0.277 -5.469 1 95.94 141 VAL B C 1
ATOM 2333 O O . VAL B 1 141 ? 6.359 0.659 -5.891 1 95.94 141 VAL B O 1
ATOM 2336 N N . GLN B 1 142 ? 8.211 -0.44 -5.895 1 93.25 142 GLN B N 1
ATOM 2337 C CA . GLN B 1 142 ? 8.93 0.562 -6.676 1 93.25 142 GLN B CA 1
ATOM 2338 C C . GLN B 1 142 ? 8.57 0.463 -8.156 1 93.25 142 GLN B C 1
ATOM 2340 O O . GLN B 1 142 ? 8.648 1.452 -8.883 1 93.25 142 GLN B O 1
ATOM 2345 N N . ASN B 1 143 ? 8.102 -0.734 -8.57 1 93.94 143 ASN B N 1
ATOM 2346 C CA . ASN B 1 143 ? 8.062 -0.95 -10.008 1 93.94 143 ASN B CA 1
ATOM 2347 C C . ASN B 1 143 ? 6.66 -1.302 -10.492 1 93.94 143 ASN B C 1
ATOM 2349 O O . ASN B 1 143 ? 6.414 -1.37 -11.695 1 93.94 143 ASN B O 1
ATOM 2353 N N . SER B 1 144 ? 5.766 -1.492 -9.586 1 95.56 144 SER B N 1
ATOM 2354 C CA . SER B 1 144 ? 4.422 -1.911 -9.977 1 95.56 144 SER B CA 1
ATOM 2355 C C . SER B 1 144 ? 3.719 -0.829 -10.781 1 95.56 144 SER B C 1
ATOM 2357 O O . SER B 1 144 ? 3.936 0.363 -10.555 1 95.56 144 SER B O 1
ATOM 2359 N N . HIS B 1 145 ? 2.779 -1.247 -11.664 1 94.06 145 HIS B N 1
ATOM 2360 C CA . HIS B 1 145 ? 1.991 -0.336 -12.484 1 94.06 145 HIS B CA 1
ATOM 2361 C C . HIS B 1 145 ? 0.658 -0.01 -11.82 1 94.06 145 HIS B C 1
ATOM 2363 O O . HIS B 1 145 ? -0.139 0.759 -12.367 1 94.06 145 HIS B O 1
ATOM 2369 N N . CYS B 1 146 ? 0.396 -0.613 -10.758 1 96.75 146 CYS B N 1
ATOM 2370 C CA . CYS B 1 146 ? -0.823 -0.415 -9.984 1 96.75 146 CYS B CA 1
ATOM 2371 C C . CYS B 1 146 ? -0.498 -0.12 -8.523 1 96.75 146 CYS B C 1
ATOM 2373 O O . CYS B 1 146 ? 0.651 -0.254 -8.102 1 96.75 146 CYS B O 1
ATOM 2375 N N . PRO B 1 147 ? -1.483 0.341 -7.723 1 98.06 147 PRO B N 1
ATOM 2376 C CA . PRO B 1 147 ? -1.253 0.544 -6.293 1 98.06 147 PRO B CA 1
ATOM 2377 C C . PRO B 1 147 ? -0.788 -0.726 -5.582 1 98.06 147 PRO B C 1
ATOM 2379 O O . PRO B 1 147 ? -1.198 -1.829 -5.953 1 98.06 147 PRO B O 1
ATOM 2382 N N . VAL B 1 148 ? 0.113 -0.561 -4.605 1 98.56 148 VAL B N 1
ATOM 2383 C CA . VAL B 1 148 ? 0.603 -1.688 -3.818 1 98.56 148 VAL B CA 1
ATOM 2384 C C . VAL B 1 148 ? 0.335 -1.439 -2.336 1 98.56 148 VAL B C 1
ATOM 2386 O O . VAL B 1 148 ? 0.751 -0.416 -1.788 1 98.56 148 VAL B O 1
ATOM 2389 N N . LEU B 1 149 ? -0.401 -2.316 -1.733 1 98.62 149 LEU B N 1
ATOM 2390 C CA . LEU B 1 149 ? -0.636 -2.312 -0.294 1 98.62 149 LEU B CA 1
ATOM 2391 C C . LEU B 1 149 ? 0.295 -3.295 0.411 1 98.62 149 LEU B C 1
ATOM 2393 O O . LEU B 1 149 ? 0.252 -4.496 0.145 1 98.62 149 LEU B O 1
ATOM 2397 N N . THR B 1 150 ? 1.124 -2.758 1.284 1 97.69 150 THR B N 1
ATOM 2398 C CA . THR B 1 150 ? 2.018 -3.607 2.064 1 97.69 150 THR B CA 1
ATOM 2399 C C . THR B 1 150 ? 1.458 -3.84 3.465 1 97.69 150 THR B C 1
ATOM 2401 O O . THR B 1 150 ? 0.955 -2.912 4.102 1 97.69 150 THR B O 1
ATOM 2404 N N . VAL B 1 151 ? 1.524 -5.074 3.914 1 96.31 151 VAL B N 1
ATOM 2405 C CA . VAL B 1 151 ? 1.066 -5.461 5.246 1 96.31 151 VAL B CA 1
ATOM 2406 C C . VAL B 1 151 ? 2.213 -6.102 6.02 1 96.31 151 VAL B C 1
ATOM 2408 O O . VAL B 1 151 ? 2.779 -7.109 5.586 1 96.31 151 VAL B O 1
ATOM 2411 N N . ASN B 1 152 ? 2.551 -5.492 7.117 1 92.62 152 ASN B N 1
ATOM 2412 C CA . ASN B 1 152 ? 3.592 -6.012 7.996 1 92.62 152 ASN B CA 1
ATOM 2413 C C . ASN B 1 152 ? 3.014 -6.945 9.055 1 92.62 152 ASN B C 1
ATOM 2415 O O . ASN B 1 152 ? 2.301 -6.504 9.953 1 92.62 152 ASN B O 1
ATOM 2419 N N . PRO B 1 153 ? 3.324 -8.266 8.992 1 88.19 153 PRO B N 1
ATOM 2420 C CA . PRO B 1 153 ? 2.711 -9.234 9.906 1 88.19 153 PRO B CA 1
ATOM 2421 C C . PRO B 1 153 ? 3.115 -9.016 11.359 1 88.19 153 PRO B C 1
ATOM 2423 O O . PRO B 1 153 ? 2.461 -9.531 12.273 1 88.19 153 PRO B O 1
ATOM 2426 N N . TYR B 1 154 ? 4.09 -8.266 11.594 1 86.94 154 TYR B N 1
ATOM 2427 C CA . TYR B 1 154 ? 4.582 -8.07 12.953 1 86.94 154 TYR B CA 1
ATOM 2428 C C . TYR B 1 154 ? 4.047 -6.77 13.547 1 86.94 154 TYR B C 1
ATOM 2430 O O . TYR B 1 154 ? 4.121 -6.559 14.758 1 86.94 154 TYR B O 1
ATOM 2438 N N . LYS B 1 155 ? 3.553 -5.926 12.648 1 87.62 155 LYS B N 1
ATOM 2439 C CA . LYS B 1 155 ? 3.107 -4.625 13.141 1 87.62 155 LYS B CA 1
ATOM 2440 C C . LYS B 1 155 ? 1.609 -4.438 12.914 1 87.62 155 LYS B C 1
ATOM 2442 O O . LYS B 1 155 ? 0.933 -3.787 13.711 1 87.62 155 LYS B O 1
ATOM 2447 N N . CYS B 1 156 ? 1.096 -5.008 11.836 1 87.69 156 CYS B N 1
ATOM 2448 C CA . CYS B 1 156 ? -0.3 -4.785 11.484 1 87.69 156 CYS B CA 1
ATOM 2449 C C . CYS B 1 156 ? -1.206 -5.809 12.156 1 87.69 156 CYS B C 1
ATOM 2451 O O . CYS B 1 156 ? -2.43 -5.746 12.016 1 87.69 156 CYS B O 1
ATOM 2453 N N . ASN B 1 157 ? -0.575 -6.898 12.805 1 71.44 157 ASN B N 1
ATOM 2454 C CA . ASN B 1 157 ? -1.35 -8.008 13.352 1 71.44 157 ASN B CA 1
ATOM 2455 C C . ASN B 1 157 ? -2.107 -7.598 14.609 1 71.44 157 ASN B C 1
ATOM 2457 O O . ASN B 1 157 ? -1.515 -7.07 15.555 1 71.44 157 ASN B O 1
ATOM 2461 N N . VAL B 1 158 ? -3.348 -6.996 14.492 1 58.47 158 VAL B N 1
ATOM 2462 C CA . VAL B 1 158 ? -4.168 -6.703 15.664 1 58.47 158 VAL B CA 1
ATOM 2463 C C . VAL B 1 158 ? -4.535 -8 16.375 1 58.47 158 VAL B C 1
ATOM 2465 O O . VAL B 1 158 ? -5.094 -8.914 15.766 1 58.47 158 VAL B O 1
ATOM 2468 N N . THR B 1 159 ? -3.691 -8.609 17.094 1 51.72 159 THR B N 1
ATOM 2469 C CA . THR B 1 159 ? -4.266 -9.648 17.938 1 51.72 159 THR B CA 1
ATOM 2470 C C . THR B 1 159 ? -5.457 -9.109 18.734 1 51.72 159 THR B C 1
ATOM 2472 O O . THR B 1 159 ? -5.352 -8.086 19.391 1 51.72 159 THR B O 1
ATOM 2475 N N . PRO B 1 160 ? -6.703 -9.359 18.344 1 44.41 160 PRO B N 1
ATOM 2476 C CA . PRO B 1 160 ? -7.703 -9.008 19.359 1 44.41 160 PRO B CA 1
ATOM 2477 C C . PRO B 1 160 ? -7.223 -9.289 20.781 1 44.41 160 PRO B C 1
ATOM 2479 O O . PRO B 1 160 ? -6.648 -10.352 21.047 1 44.41 160 PRO B O 1
ATOM 2482 N N . LYS B 1 161 ? -6.922 -8.227 21.438 1 33.16 161 LYS B N 1
ATOM 2483 C CA . LYS B 1 161 ? -6.82 -8.531 22.859 1 33.16 161 LYS B CA 1
ATOM 2484 C C . LYS B 1 161 ? -8.109 -9.164 23.375 1 33.16 161 LYS B C 1
ATOM 2486 O O . LYS B 1 161 ? -9.211 -8.773 22.969 1 33.16 161 LYS B O 1
#

Foldseek 3Di:
DPDFDQAQEEEEEAALAPCRLVLLLVQLQVCLVSLHAYEYEYEAEQPPVVPPPDDPDPPSVNVSVVSQVVVVVSQVVVCVVCVVSSCVRHPHYYYYYHYYDGLCVSQVVCVVVVGQEYGYEQDHDVDDPPDPGDPSRVSNCVDHPHYYHYDYCVPNVPPPD/DPDFDQAQEEEEEAALAPCRLVLLLVQLQVCLVSLHAYEYEYEAEQDPVVPPPDDPDPPSVNVSVVSQVVVVVSQVVVCVVNVVSSCVRHPHYYYYYHYYDGLCVSQVVCVVVVGQEYGYEQDHDVDDPPDPGDPSRVSNCVDHPHYYHYDYCVPNVPPPD

Solvent-accessible surface area (backbone atoms only — not comparable to full-atom values): 17097 Å² total; per-residue (Å²): 126,72,27,56,54,76,47,55,27,32,36,29,62,44,77,80,32,91,54,28,58,33,42,48,42,32,42,22,47,54,22,32,56,53,70,13,36,34,34,37,35,32,56,45,69,57,73,77,62,82,57,78,74,71,70,80,73,74,48,70,63,56,54,51,51,50,51,48,52,53,48,47,50,50,48,51,49,51,46,64,72,44,36,72,66,32,50,74,36,24,85,45,72,48,79,45,76,45,74,32,57,54,44,59,50,53,43,48,50,38,56,76,67,62,33,32,27,36,38,33,42,30,58,58,77,82,48,46,90,80,56,66,58,30,70,53,43,51,51,36,63,49,64,42,58,36,28,31,33,39,38,40,76,88,51,25,53,44,68,78,124,126,69,26,57,54,75,46,54,26,33,35,30,62,43,77,81,33,90,53,28,59,33,42,50,42,33,42,20,47,55,23,32,54,53,72,11,35,35,33,38,35,34,58,45,68,56,74,76,62,84,58,78,75,70,71,81,72,74,46,70,63,55,53,50,51,50,50,50,51,52,48,46,51,49,49,52,50,52,45,62,72,44,37,72,67,32,51,74,36,23,84,44,72,48,78,46,76,47,77,30,57,52,43,58,50,56,43,48,50,38,56,74,65,63,33,32,28,37,37,33,42,31,58,58,77,85,50,46,91,80,57,66,57,29,71,53,42,52,51,37,66,48,65,42,60,33,29,32,32,39,37,39,77,88,49,25,50,45,67,82,125

Nearest PDB structures (foldseek):
  3s3t-assembly1_A  TM=8.533E-01  e=4.906E-11  Lactiplantibacillus plantarum
  1mjh-assembly1_A  TM=8.229E-01  e=2.319E-10  Methanocaldococcus jannaschii
  1mjh-assembly1_B  TM=8.183E-01  e=1.678E-10  Methanocaldococcus jannaschii
  3hgm-assembly1_B  TM=6.908E-01  e=1.038E-11  Halomonas elongata
  3hgm-assembly2_D  TM=7.357E-01  e=8.784E-11  Halomonas elongata

InterPro domains:
  IPR006015 Universal stress protein A family [PR01438] (7-25)
  IPR006015 Universal stress protein A family [PR01438] (112-124)
  IPR006015 Universal stress protein A family [PR01438] (130-152)
  IPR006016 UspA [PF00582] (8-151)
  IPR014729 Rossmann-like alpha/beta/alpha sandwich fold [G3DSA:3.40.50.620] (4-157)

Sequence (322 aa):
MNIIKPIDSIVAPIDFSKNSEFVAQSAAYIAGQFNAALHFVYVVQEFDYNAGFFSPEKSVADLETELFISATKKMEDFYNVNLPLLNKNCKEITTKVLAGDISEQIIGYASSLETGMIVMGTHGYKGLEKIMFGSVANKVVQNSHCPVLTVNPYKCNVTPKMNIIKPIDSIVAPIDFSKNSEFVAQSAAYIAGQFNAALHFVYVVQEFDYNAGFFSPEKSVADLETELFISATKKMEDFYNVNLPLLNKNCKEITTKVLAGDISEQIIGYASSLETGMIVMGTHGYKGLEKIMFGSVANKVVQNSHCPVLTVNPYKCNVTPK

Radius of gyration: 21.49 Å; Cα contacts (8 Å, |Δi|>4): 591; chains: 2; bounding box: 48×74×45 Å

Secondary structure (DSSP, 8-state):
---BPP--EEEEE--SSTTHHHHHHHHHHHHHHHT-EEEEEEEEE---TTSTT--SSS-HHHHHHHHHHHHHHHHHHHHHHHHHHHHHH-S-EEEEEEEE-HHHHHHHHHHHTT-SEEEEES--TT--TT-SS-HHHHHHHHH-SS-EEEE-TTTSB----/---BPP--EEEEE--SSTTHHHHHHHHHHHHHHHT-EEEEEEEEE---TTSTT--SSS-HHHHHHHHHHHHHHHHHHHHHHHHHHHHHH-S-EEEEEEEE-HHHHHHHHHHHTT-SEEEEES--TT--TT-SS-HHHHHHHHH-SS-EEEE-TTTSB----

pLDDT: mean 86.93, std 15.14, range [33.16, 98.81]

Organism: Desulfotalea psychrophila (strain LSv54 / DSM 12343) (NCBI:txid177439)